Protein AF-A0A8B9V165-F1 (afdb_monomer)

Secondary structure (DSSP, 8-state):
-----PPPPTT--HHHHHHHHHHHHHHHHHHHHHHHHHHHTTSTTTGGG--HHHH--HHHHHHHHHHHH-TTHHHH----HHHHHHHHHHHHHHHH-GGGHHHHHIIIIIHHHHHHHHHHHHHHHHHT--TT-TT-GGG--TT-S-HHHHHHHHHHHHHTS---HHHHHHHHHHHHHHHHHHHHHHHHHHHHHHHHHHTT-S----S-THHHHHHHHHHHHHHHHHHHHHHHHHHHHHTT-THHHHT-HHHHHHHHHTT--TTTTSSSS--

Nearest PDB structures (foldseek):
  1dvg-assembly2_B  TM=9.966E-01  e=3.298E-15  Rattus norvegicus
  1t5p-assembly2_B  TM=9.793E-01  e=2.649E-15  Homo sapiens
  4g7l-assembly1_A  TM=9.933E-01  e=1.818E-14  Rattus norvegicus
  5uc9-assembly2_B  TM=9.940E-01  e=1.818E-14  Homo sapiens
  3wkt-assembly2_D  TM=9.917E-01  e=2.581E-14  Rattus norvegicus

Sequence (271 aa):
KHSGCNNAPSNVPLGTLSILLVTASLYFIYSALEEEIERNKDNPVYAPVYFPAELHRKAALEEDLKYFYGRNWREEIPCPEATQKYVERLHYVGRNHPELLVAHAYTRYLGDLSGGQVLKKIAQKALQLPSTGEGLAFFTFDGVSNATKFKQLYRSRMNALEMDLATKKRVLEEAKKAFLLNIQVFEALQELVSKSQENGHLVQPKADLRARSVNKSYEHGKTFLKAVLHLLASADHELGIAQATEAIPFYADLLTEVGVGSDVYRRDWFP

Solvent-accessible surface area (backbone atoms only — not comparable to full-atom values): 15361 Å² total; per-residue (Å²): 135,88,82,76,87,64,77,78,74,94,82,59,59,60,17,48,45,45,53,52,52,50,50,36,37,46,35,52,40,40,44,32,45,50,53,30,44,66,75,34,45,84,37,76,63,42,31,70,67,66,48,63,83,44,63,67,44,41,70,31,33,53,52,24,40,38,65,74,58,34,94,61,24,86,85,60,56,57,75,54,70,49,39,48,56,43,30,53,48,37,48,49,29,38,73,75,40,45,66,39,39,56,21,48,51,47,62,48,56,55,44,46,61,71,38,19,68,61,52,42,54,49,50,35,63,49,64,69,45,62,93,88,45,68,68,44,38,62,54,55,47,88,59,48,92,47,51,71,62,48,51,51,50,50,52,55,31,55,71,67,45,90,66,57,74,70,53,52,51,52,25,52,55,41,29,52,49,44,52,50,43,52,50,46,30,53,52,53,51,52,49,52,56,51,51,57,48,66,79,64,64,90,67,88,73,78,91,54,80,63,60,60,55,53,53,49,29,34,53,39,24,53,50,46,56,51,50,53,52,52,46,54,53,53,53,33,57,78,65,73,47,60,66,67,66,73,74,39,73,70,55,60,53,54,41,57,76,72,68,58,61,99,72,80,82,81,77,87,89,71,136

pLDDT: mean 74.16, std 23.74, range [24.17, 98.88]

Mean predicted aligned error: 11.06 Å

InterPro domains:
  IPR002051 Haem oxygenase [PR00088] (19-44)
  IPR002051 Haem oxygenase [PR00088] (98-119)
  IPR002051 Haem oxygenase [PR00088] (142-163)
  IPR002051 Haem oxygenase [PR00088] (174-192)
  IPR002051 Haem oxygenase [PTHR10720] (21-217)
  IPR002051 Haem oxygenase [cd19165] (24-189)
  IPR016053 Haem oxygenase-like [PF01126] (22-187)
  IPR016084 Haem oxygenase-like, multi-helical [G3DSA:1.20.910.10] (6-205)
  IPR016084 Haem oxygenase-like, multi-helical [SSF48613] (23-194)
  IPR018207 Haem oxygenase conserved site [PS00593] (101-111)

Radius of gyration: 19.34 Å; Cα contacts (8 Å, |Δi|>4): 255; chains: 1; bounding box: 52×39×56 Å

Organism: NCBI:txid75864

Structure (mmCIF, N/CA/C/O backbone):
data_AF-A0A8B9V165-F1
#
_entry.id   AF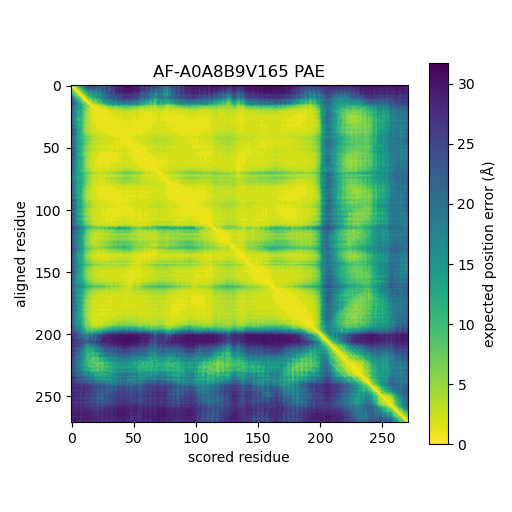-A0A8B9V165-F1
#
loop_
_atom_site.group_PDB
_atom_site.id
_atom_site.type_symbol
_atom_site.label_atom_id
_atom_site.label_alt_id
_atom_site.label_comp_id
_atom_site.label_asym_id
_atom_site.label_entity_id
_atom_site.label_seq_id
_atom_site.pdbx_PDB_ins_code
_atom_site.Cartn_x
_atom_site.Cartn_y
_atom_site.Cartn_z
_atom_site.occupancy
_atom_site.B_iso_or_equiv
_atom_site.auth_seq_id
_atom_site.auth_comp_id
_atom_site.auth_asym_id
_atom_site.auth_atom_id
_atom_site.pdbx_PDB_model_num
ATOM 1 N N . LYS A 1 1 ? -27.704 7.776 -10.408 1.00 30.73 1 LYS A N 1
ATOM 2 C CA . LYS A 1 1 ? -28.234 7.522 -9.046 1.00 30.73 1 LYS A CA 1
ATOM 3 C C . LYS A 1 1 ? -27.071 7.723 -8.087 1.00 30.73 1 LYS A C 1
ATOM 5 O O . LYS A 1 1 ? -26.108 6.986 -8.201 1.00 30.73 1 LYS A O 1
ATOM 10 N N . HIS A 1 2 ? -27.100 8.799 -7.302 1.00 29.56 2 HIS A N 1
ATOM 11 C CA . HIS A 1 2 ? -26.005 9.207 -6.420 1.00 29.56 2 HIS A CA 1
ATOM 12 C C . HIS A 1 2 ? -26.042 8.329 -5.161 1.00 29.56 2 HIS A C 1
ATOM 14 O O . HIS A 1 2 ? -27.001 8.405 -4.398 1.00 29.56 2 HIS A O 1
ATOM 20 N N . SER A 1 3 ? -25.061 7.444 -4.998 1.00 36.75 3 SER A N 1
ATOM 21 C CA . SER A 1 3 ? -24.870 6.632 -3.793 1.00 36.75 3 SER A CA 1
ATOM 22 C C . SER A 1 3 ? -24.297 7.518 -2.689 1.00 36.75 3 SER A C 1
ATOM 24 O O . SER A 1 3 ? -23.213 8.077 -2.846 1.00 36.75 3 SER A O 1
ATOM 26 N N . GLY A 1 4 ? -25.082 7.698 -1.626 1.00 30.92 4 GLY A N 1
ATOM 27 C CA . GLY A 1 4 ? -24.807 8.612 -0.524 1.00 30.92 4 GLY A CA 1
ATOM 28 C C . GLY A 1 4 ? -23.558 8.244 0.271 1.00 30.92 4 GLY A C 1
ATOM 29 O O . GLY A 1 4 ? -23.327 7.082 0.591 1.00 30.92 4 GLY A O 1
ATOM 30 N N . CYS A 1 5 ? -22.776 9.269 0.604 1.00 32.31 5 CYS A N 1
ATOM 31 C CA . CYS A 1 5 ? -21.736 9.197 1.617 1.00 32.31 5 CYS A CA 1
ATOM 32 C C . CYS A 1 5 ? -22.396 8.965 2.981 1.00 32.31 5 CYS A C 1
ATOM 34 O O . CYS A 1 5 ? -23.105 9.841 3.479 1.00 32.31 5 CYS A O 1
ATOM 36 N N . ASN A 1 6 ? -22.169 7.800 3.583 1.00 40.59 6 ASN A N 1
ATOM 37 C CA . ASN A 1 6 ? -22.547 7.563 4.970 1.00 40.59 6 ASN A CA 1
ATOM 38 C C . ASN A 1 6 ? -21.505 8.201 5.899 1.00 40.59 6 ASN A C 1
ATOM 40 O O . ASN A 1 6 ? -20.298 8.049 5.705 1.00 40.59 6 ASN A O 1
ATOM 44 N N . ASN A 1 7 ? -21.987 8.942 6.898 1.00 39.88 7 ASN A N 1
ATOM 45 C CA . ASN A 1 7 ? -21.160 9.461 7.985 1.00 39.88 7 ASN A CA 1
ATOM 46 C C . ASN A 1 7 ? -20.645 8.309 8.860 1.00 39.88 7 ASN A C 1
ATOM 48 O O . ASN A 1 7 ? -21.294 7.270 8.972 1.00 39.88 7 ASN A O 1
ATOM 52 N N . ALA A 1 8 ? -19.490 8.524 9.497 1.00 45.03 8 ALA A N 1
ATOM 53 C CA . ALA A 1 8 ? -18.847 7.563 10.389 1.00 45.03 8 ALA A CA 1
ATOM 54 C C . ALA A 1 8 ? -19.809 6.993 11.463 1.00 45.03 8 ALA A C 1
ATOM 56 O O . ALA A 1 8 ? -20.694 7.714 11.939 1.00 45.03 8 ALA A O 1
ATOM 57 N N . PRO A 1 9 ? -19.632 5.723 11.881 1.00 43.88 9 PRO A N 1
ATOM 58 C CA . PRO A 1 9 ? -20.512 5.064 12.846 1.00 43.88 9 PRO A CA 1
ATOM 59 C C . PRO A 1 9 ? -20.600 5.841 14.168 1.00 43.88 9 PRO A C 1
ATOM 61 O O . PRO A 1 9 ? -19.597 6.154 14.811 1.00 43.88 9 PRO A O 1
ATOM 64 N N . SER A 1 10 ? -21.832 6.135 14.588 1.00 41.53 10 SER A N 1
ATOM 65 C CA . SER A 1 10 ? -22.191 7.172 15.571 1.00 41.53 10 SER A CA 1
ATOM 66 C C . SER A 1 10 ? -21.865 6.855 17.041 1.00 41.53 10 SER A C 1
ATOM 68 O O . SER A 1 10 ? -22.392 7.517 17.927 1.00 41.53 10 SER A O 1
ATOM 70 N N . ASN A 1 11 ? -21.046 5.841 17.339 1.00 44.03 11 ASN A N 1
ATOM 71 C CA . ASN A 1 11 ? -20.787 5.412 18.724 1.00 44.03 11 ASN A CA 1
ATOM 72 C C . ASN A 1 11 ? -19.408 4.764 18.951 1.00 44.03 11 ASN A C 1
ATOM 74 O O . ASN A 1 11 ? -19.199 4.037 19.923 1.00 44.03 11 ASN A O 1
ATOM 78 N N . VAL A 1 12 ? -18.455 5.014 18.055 1.00 54.78 12 VAL A N 1
ATOM 79 C CA . VAL A 1 12 ? -17.110 4.439 18.139 1.00 54.78 12 VAL A CA 1
ATOM 80 C C . VAL A 1 12 ? -16.178 5.387 18.914 1.00 54.78 12 VAL A C 1
ATOM 82 O O . VAL A 1 12 ? -16.125 6.573 18.582 1.00 54.78 12 VAL A O 1
ATOM 85 N N . PRO A 1 13 ? -15.421 4.917 19.932 1.00 58.88 13 PRO A N 1
ATOM 86 C CA . PRO A 1 13 ? -14.411 5.737 20.603 1.00 58.88 13 PRO A CA 1
ATOM 87 C C . PRO A 1 13 ? -13.451 6.373 19.592 1.00 58.88 13 PRO A C 1
ATOM 89 O O . PRO A 1 13 ? -13.047 5.732 18.628 1.00 58.88 13 PRO A O 1
ATOM 92 N N . LEU A 1 14 ? -13.036 7.623 19.794 1.00 55.12 14 LEU A N 1
ATOM 93 C CA . LEU A 1 14 ? -12.284 8.357 18.764 1.00 55.12 14 LEU A CA 1
ATOM 94 C C . LEU A 1 14 ? -10.918 7.768 18.405 1.00 55.12 14 LEU A C 1
ATOM 96 O O . LEU A 1 14 ? -10.504 7.871 17.253 1.00 55.12 14 LEU A O 1
ATOM 100 N N . GLY A 1 15 ? -10.236 7.119 19.354 1.00 57.91 15 GLY A N 1
ATOM 101 C CA . GLY A 1 15 ? -9.024 6.355 19.043 1.00 57.91 15 GLY A CA 1
ATOM 102 C C . GLY A 1 15 ? -9.299 5.155 18.138 1.00 57.91 15 GLY A C 1
ATOM 103 O O . GLY A 1 15 ? -8.465 4.775 17.320 1.00 57.91 15 GLY A O 1
ATOM 104 N N . THR A 1 16 ? -10.501 4.590 18.246 1.00 69.94 16 THR A N 1
ATOM 105 C CA . THR A 1 16 ? -10.995 3.554 17.347 1.00 69.94 16 THR A CA 1
ATOM 106 C C . THR A 1 16 ? -11.361 4.143 15.989 1.00 69.94 16 THR A C 1
ATOM 108 O O . THR A 1 16 ? -10.939 3.598 14.975 1.00 69.94 16 THR A O 1
ATOM 111 N N . LEU A 1 17 ? -12.002 5.315 15.948 1.00 74.81 17 LEU A N 1
ATOM 112 C CA . LEU A 1 17 ? -12.359 5.999 14.702 1.00 74.81 17 LEU A CA 1
ATOM 113 C C . LEU A 1 17 ? -11.147 6.234 13.784 1.00 74.81 17 LEU A C 1
ATOM 115 O O . LEU A 1 17 ? -11.234 5.948 12.594 1.00 74.81 17 LEU A O 1
ATOM 119 N N . SER A 1 18 ? -10.004 6.685 14.314 1.00 76.88 18 SER A N 1
ATOM 120 C CA . SER A 1 18 ? -8.807 6.902 13.486 1.00 76.88 18 SER A CA 1
ATOM 121 C C . SER A 1 18 ? -8.304 5.619 12.822 1.00 76.88 18 SER A C 1
ATOM 123 O O . SER A 1 18 ? -7.959 5.634 11.645 1.00 76.88 18 SER A O 1
ATOM 125 N N . ILE A 1 19 ? -8.286 4.497 13.547 1.00 80.31 19 ILE A N 1
ATOM 126 C CA . ILE A 1 19 ? -7.781 3.228 13.003 1.00 80.31 19 ILE A CA 1
ATOM 127 C C . ILE A 1 19 ? -8.780 2.636 12.005 1.00 80.31 19 ILE A C 1
ATOM 129 O O . ILE A 1 19 ? -8.366 2.126 10.966 1.00 80.31 19 ILE A O 1
ATOM 133 N N . LEU A 1 20 ? -10.083 2.776 12.257 1.00 85.94 20 LEU A N 1
ATOM 134 C CA . LEU A 1 20 ? -11.123 2.364 11.316 1.00 85.94 20 LEU A CA 1
ATOM 135 C C . LEU A 1 20 ? -11.057 3.133 9.996 1.00 85.94 20 LEU A C 1
ATOM 137 O O . LEU A 1 20 ? -11.158 2.526 8.930 1.00 85.94 20 LEU A O 1
ATOM 141 N N . LEU A 1 21 ? -10.868 4.453 10.065 1.00 89.19 21 LEU A N 1
ATOM 142 C CA . LEU A 1 21 ? -10.732 5.302 8.884 1.00 89.19 21 LEU A CA 1
ATOM 143 C C . LEU A 1 21 ? -9.460 4.976 8.097 1.00 89.19 21 LEU A C 1
ATOM 145 O O . LEU A 1 21 ? -9.519 4.842 6.878 1.00 89.19 21 LEU A O 1
ATOM 149 N N . VAL A 1 22 ? -8.328 4.785 8.784 1.00 90.06 22 VAL A N 1
ATOM 150 C CA . VAL A 1 22 ? -7.080 4.359 8.135 1.00 90.06 22 VAL A CA 1
ATOM 151 C C . VAL A 1 22 ? -7.270 3.005 7.457 1.00 90.06 22 VAL A C 1
ATOM 153 O O . VAL A 1 22 ? -6.943 2.872 6.283 1.00 90.06 22 VAL A O 1
ATOM 156 N N . THR A 1 23 ? -7.842 2.019 8.150 1.00 92.19 23 THR A N 1
ATOM 157 C CA . THR A 1 23 ? -8.058 0.670 7.600 1.00 92.19 23 THR A CA 1
ATOM 158 C C . THR A 1 23 ? -8.953 0.713 6.358 1.00 92.19 23 THR A C 1
ATOM 160 O O . THR A 1 23 ? -8.624 0.099 5.344 1.00 92.19 23 THR A O 1
ATOM 163 N N . ALA A 1 24 ? -10.032 1.503 6.390 1.00 94.69 24 ALA A N 1
ATOM 164 C CA . ALA A 1 24 ? -10.901 1.727 5.236 1.00 94.69 24 ALA A CA 1
ATOM 165 C C . ALA A 1 24 ? -10.157 2.381 4.058 1.00 94.69 24 ALA A C 1
ATOM 167 O O . ALA A 1 24 ? -10.213 1.872 2.938 1.00 94.69 24 ALA A O 1
ATOM 168 N N . SER A 1 25 ? -9.406 3.463 4.293 1.00 96.06 25 SER A N 1
ATOM 169 C CA . SER A 1 25 ? -8.626 4.117 3.235 1.00 96.06 25 SER A CA 1
ATOM 170 C C . SER A 1 25 ? -7.577 3.188 2.628 1.00 96.06 25 SER A C 1
ATOM 172 O O . SER A 1 25 ? -7.429 3.137 1.406 1.00 96.06 25 SER A O 1
ATOM 174 N N . LEU A 1 26 ? -6.875 2.414 3.461 1.00 96.50 26 LEU A N 1
ATOM 175 C CA . LEU A 1 26 ? -5.906 1.428 2.994 1.00 96.50 26 LEU A CA 1
ATOM 176 C C . LEU A 1 26 ? -6.583 0.351 2.145 1.00 96.50 26 LEU A C 1
ATOM 178 O O . LEU A 1 26 ? -6.064 0.030 1.082 1.00 96.50 26 LEU A O 1
ATOM 182 N N . TYR A 1 27 ? -7.754 -0.155 2.536 1.00 98.38 27 TYR A N 1
ATOM 183 C CA . TYR A 1 27 ? -8.492 -1.124 1.722 1.00 98.38 27 TYR A CA 1
ATOM 184 C C . TYR A 1 27 ? -8.727 -0.629 0.291 1.00 98.38 27 TYR A C 1
ATOM 186 O O . TYR A 1 27 ? -8.467 -1.375 -0.656 1.00 98.38 27 TYR A O 1
ATOM 194 N N . PHE A 1 28 ? -9.152 0.623 0.110 1.00 98.56 28 PHE A N 1
ATOM 195 C CA . PHE A 1 28 ? -9.340 1.189 -1.227 1.00 98.56 28 PHE A CA 1
ATOM 196 C C . PHE A 1 28 ? -8.015 1.331 -1.990 1.00 98.56 28 PHE A C 1
ATOM 198 O O . PHE A 1 28 ? -7.935 0.928 -3.150 1.00 98.56 28 PHE A O 1
ATOM 205 N N . ILE A 1 29 ? -6.968 1.841 -1.333 1.00 98.62 29 ILE A N 1
ATOM 206 C CA . ILE A 1 29 ? -5.638 2.033 -1.933 1.00 98.62 29 ILE A CA 1
ATOM 207 C C . ILE A 1 29 ? -5.036 0.694 -2.379 1.00 98.62 29 ILE A C 1
ATOM 209 O O . ILE A 1 29 ? -4.634 0.566 -3.533 1.00 98.62 29 ILE A O 1
ATOM 213 N N . TYR A 1 30 ? -5.002 -0.317 -1.506 1.00 98.75 30 TYR A N 1
ATOM 214 C CA . TYR A 1 30 ? -4.460 -1.636 -1.848 1.00 98.75 30 TYR A CA 1
ATOM 215 C C . TYR A 1 30 ? -5.337 -2.375 -2.848 1.00 98.75 30 TYR A C 1
ATOM 217 O O . TYR A 1 30 ? -4.795 -3.041 -3.719 1.00 98.75 30 TYR A O 1
ATOM 225 N N . SER A 1 31 ? -6.664 -2.224 -2.795 1.00 98.75 31 SER A N 1
ATOM 226 C CA . SER A 1 31 ? -7.535 -2.816 -3.816 1.00 98.75 31 SER A CA 1
ATOM 227 C C . SER A 1 31 ? -7.206 -2.291 -5.212 1.00 98.75 31 SER A C 1
ATOM 229 O O . SER A 1 31 ? -7.116 -3.088 -6.141 1.00 98.75 31 SER A O 1
ATOM 231 N N . ALA A 1 32 ? -6.993 -0.979 -5.352 1.00 98.88 32 ALA A N 1
ATOM 232 C CA . ALA A 1 32 ? -6.631 -0.363 -6.625 1.00 98.88 32 ALA A CA 1
ATOM 233 C C . ALA A 1 32 ? -5.199 -0.711 -7.054 1.00 98.88 32 ALA A C 1
ATOM 235 O O . ALA A 1 32 ? -4.973 -1.066 -8.207 1.00 98.88 32 ALA A O 1
ATOM 236 N N . LEU A 1 33 ? -4.237 -0.650 -6.127 1.00 98.88 33 LEU A N 1
ATOM 237 C CA . LEU A 1 33 ? -2.849 -1.030 -6.390 1.00 98.88 33 LE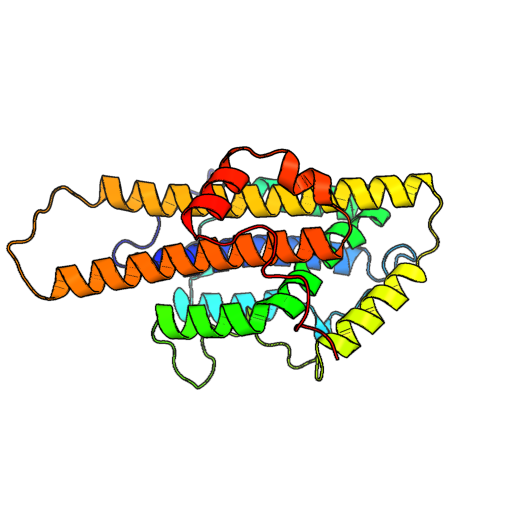U A CA 1
ATOM 238 C C . LEU A 1 33 ? -2.770 -2.483 -6.871 1.00 98.88 33 LEU A C 1
ATOM 240 O O . LEU A 1 33 ? -2.169 -2.748 -7.903 1.00 98.88 33 LEU A O 1
ATOM 244 N N . GLU A 1 34 ? -3.409 -3.410 -6.160 1.00 98.88 34 GLU A N 1
ATOM 245 C CA . GLU A 1 34 ? -3.342 -4.844 -6.455 1.00 98.88 34 GLU A CA 1
ATOM 246 C C . GLU A 1 34 ? -4.136 -5.224 -7.707 1.00 98.88 34 GLU A C 1
ATOM 248 O O . GLU A 1 34 ? -3.716 -6.117 -8.436 1.00 98.88 34 GLU A O 1
ATOM 253 N N . GLU A 1 35 ? -5.224 -4.514 -8.028 1.00 98.88 35 GLU A N 1
ATOM 254 C CA . GLU A 1 35 ? -5.887 -4.652 -9.331 1.00 98.88 35 GLU A CA 1
ATOM 255 C C . GLU A 1 35 ? -4.933 -4.292 -10.480 1.00 98.88 35 GLU A C 1
ATOM 257 O O . GLU A 1 35 ? -4.838 -5.016 -11.473 1.00 98.88 35 GLU A O 1
ATOM 262 N N . GLU A 1 36 ? -4.211 -3.180 -10.355 1.00 98.88 36 GLU A N 1
ATOM 263 C CA . GLU A 1 36 ? -3.282 -2.726 -11.389 1.00 98.88 36 GLU A CA 1
ATOM 264 C C . GLU A 1 36 ? -1.988 -3.554 -11.433 1.00 98.88 36 GLU A C 1
ATOM 266 O O . GLU A 1 36 ? -1.406 -3.714 -12.508 1.00 98.88 36 GLU A O 1
ATOM 271 N N . ILE A 1 37 ? -1.573 -4.144 -10.310 1.00 98.75 37 ILE A N 1
ATOM 272 C CA . ILE A 1 37 ? -0.516 -5.162 -10.263 1.00 98.75 37 ILE A CA 1
ATOM 273 C C . ILE A 1 37 ? -0.951 -6.407 -11.035 1.00 98.75 37 ILE A C 1
ATOM 275 O O . ILE A 1 37 ? -0.220 -6.852 -11.914 1.00 98.75 37 ILE A O 1
ATOM 279 N N . GLU A 1 38 ? -2.147 -6.940 -10.771 1.00 98.75 38 GLU A N 1
ATOM 280 C CA . GLU A 1 38 ? -2.661 -8.110 -11.493 1.00 98.75 38 GLU A CA 1
ATOM 281 C C . GLU A 1 38 ? -2.804 -7.845 -12.994 1.00 98.75 38 GLU A C 1
ATOM 283 O O . GLU A 1 38 ? -2.503 -8.722 -13.805 1.00 98.75 38 GLU A O 1
ATOM 288 N N . ARG A 1 39 ? -3.193 -6.623 -13.385 1.00 98.69 39 ARG A N 1
ATOM 289 C CA . ARG A 1 39 ? -3.234 -6.204 -14.796 1.00 98.69 39 ARG A CA 1
ATOM 290 C C . ARG A 1 39 ? -1.856 -6.262 -15.464 1.00 98.69 39 ARG A C 1
ATOM 292 O O . ARG A 1 39 ? -1.775 -6.564 -16.651 1.00 98.69 39 ARG A O 1
ATOM 299 N N . ASN A 1 40 ? -0.792 -5.958 -14.721 1.00 98.56 40 ASN A N 1
ATOM 300 C CA . ASN A 1 40 ? 0.572 -5.809 -15.234 1.00 98.56 40 ASN A CA 1
ATOM 301 C C . ASN A 1 40 ? 1.526 -6.934 -14.803 1.00 98.56 40 ASN A C 1
ATOM 303 O O . ASN A 1 40 ? 2.734 -6.810 -15.001 1.00 98.56 40 ASN A O 1
ATOM 307 N N . LYS A 1 41 ? 1.020 -8.035 -14.239 1.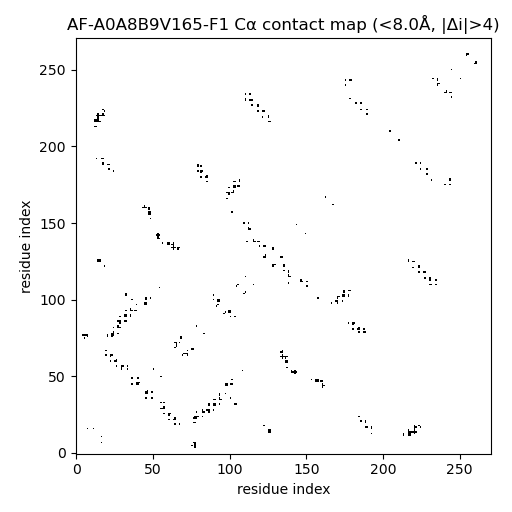00 98.31 41 LYS A N 1
ATOM 308 C CA . LYS A 1 41 ? 1.853 -9.099 -13.654 1.00 98.31 41 LYS A CA 1
ATOM 309 C C . LYS A 1 41 ? 2.808 -9.768 -14.642 1.00 98.31 41 LYS A C 1
ATOM 311 O O . LYS A 1 41 ? 3.896 -10.163 -14.246 1.00 98.31 41 LYS A O 1
ATOM 316 N N . ASP A 1 42 ? 2.417 -9.841 -15.913 1.00 98.06 42 ASP A N 1
ATOM 317 C CA . ASP A 1 42 ? 3.218 -10.425 -16.995 1.00 98.06 42 ASP A CA 1
ATOM 318 C C . ASP A 1 42 ? 3.991 -9.354 -17.792 1.00 98.06 42 ASP A C 1
ATOM 320 O O . ASP A 1 42 ? 4.757 -9.676 -18.701 1.00 98.06 42 ASP A O 1
ATOM 324 N N . ASN A 1 43 ? 3.804 -8.066 -17.475 1.00 97.56 43 ASN A N 1
ATOM 325 C CA . ASN A 1 43 ? 4.485 -6.969 -18.155 1.00 97.56 43 ASN A CA 1
ATOM 326 C C . ASN A 1 43 ? 5.950 -6.896 -17.677 1.00 97.56 43 ASN A C 1
ATOM 328 O O . ASN A 1 43 ? 6.167 -6.721 -16.474 1.00 97.56 43 ASN A O 1
ATOM 332 N N . PRO A 1 44 ? 6.964 -6.965 -18.564 1.00 96.81 44 PRO A N 1
ATOM 333 C CA . PRO A 1 44 ? 8.379 -6.964 -18.172 1.00 96.81 44 PRO A CA 1
ATOM 334 C C . PRO A 1 44 ? 8.803 -5.793 -17.277 1.00 96.81 44 PRO A C 1
ATOM 336 O O . PRO A 1 44 ? 9.722 -5.938 -16.474 1.00 96.81 44 PRO A O 1
ATOM 339 N N . VAL A 1 45 ? 8.111 -4.651 -17.369 1.00 95.06 45 VAL A N 1
ATOM 340 C CA . VAL A 1 45 ? 8.394 -3.460 -16.547 1.00 95.06 45 VAL A CA 1
ATOM 341 C C . VAL A 1 45 ? 7.967 -3.605 -15.078 1.00 95.06 45 VAL A C 1
ATOM 343 O O . VAL A 1 45 ? 8.295 -2.740 -14.268 1.00 95.06 45 VAL A O 1
ATOM 346 N N . TYR A 1 46 ? 7.245 -4.675 -14.722 1.00 96.81 46 TYR A N 1
ATOM 347 C CA . TYR A 1 46 ? 6.776 -4.946 -13.358 1.00 96.81 46 TYR A CA 1
ATOM 348 C C . TYR A 1 46 ? 6.965 -6.407 -12.913 1.00 96.81 46 TYR A C 1
ATOM 350 O O . TYR A 1 46 ? 7.274 -6.645 -11.748 1.00 96.81 46 TYR A O 1
ATOM 358 N N . ALA A 1 47 ? 6.841 -7.385 -13.815 1.00 97.62 47 ALA A N 1
ATOM 359 C CA . ALA A 1 47 ? 6.930 -8.827 -13.539 1.00 97.62 47 ALA A CA 1
ATOM 360 C C . ALA A 1 47 ? 8.013 -9.238 -12.512 1.00 97.62 47 ALA A C 1
ATOM 362 O O . ALA A 1 47 ? 7.705 -10.005 -11.598 1.00 97.62 47 ALA A O 1
ATOM 363 N N . PRO A 1 48 ? 9.261 -8.724 -12.577 1.00 96.38 48 PRO A N 1
ATOM 364 C CA . PRO A 1 48 ? 10.308 -9.084 -11.615 1.00 96.38 48 PRO A CA 1
ATOM 365 C C . PRO A 1 48 ? 9.992 -8.792 -10.140 1.00 96.38 48 PRO A C 1
ATOM 367 O O . PRO A 1 48 ? 10.609 -9.410 -9.270 1.00 96.38 48 PRO A O 1
ATOM 370 N N . VAL A 1 49 ? 9.066 -7.871 -9.854 1.00 95.06 49 VAL A N 1
ATOM 371 C CA . VAL A 1 49 ? 8.640 -7.481 -8.498 1.00 95.06 49 VAL A CA 1
ATOM 372 C C . VAL A 1 49 ? 7.237 -7.987 -8.127 1.00 95.06 49 VAL A C 1
ATOM 374 O O . VAL A 1 49 ? 6.655 -7.534 -7.141 1.00 95.06 49 VAL A O 1
ATOM 377 N N . TYR A 1 50 ? 6.683 -8.933 -8.887 1.00 98.25 50 TYR A N 1
ATOM 378 C CA . TYR A 1 50 ? 5.379 -9.533 -8.607 1.00 98.25 50 TYR A CA 1
ATOM 379 C C . TYR A 1 50 ? 5.471 -10.604 -7.501 1.00 98.25 50 TYR A C 1
ATOM 381 O O . TYR A 1 50 ? 5.914 -11.725 -7.740 1.00 98.25 50 TYR A O 1
ATOM 389 N N . PHE A 1 51 ? 5.038 -10.247 -6.285 1.00 98.31 51 PHE A N 1
ATOM 390 C CA . PHE A 1 51 ? 5.067 -11.099 -5.081 1.00 98.31 51 PHE A CA 1
ATOM 391 C C . PHE A 1 51 ? 3.699 -11.140 -4.371 1.00 98.31 51 PHE A C 1
ATOM 393 O O . PHE A 1 51 ? 3.553 -10.604 -3.267 1.00 98.31 51 PHE A O 1
ATOM 400 N N . PRO A 1 52 ? 2.653 -11.710 -4.997 1.00 97.94 52 PRO A N 1
ATOM 401 C CA . PRO A 1 52 ? 1.295 -11.637 -4.464 1.00 97.94 52 PRO A CA 1
ATOM 402 C C . PRO A 1 52 ? 1.125 -12.401 -3.146 1.00 97.94 52 PRO A C 1
ATOM 404 O O . PRO A 1 52 ? 0.466 -11.904 -2.235 1.00 97.94 52 PRO A O 1
ATOM 407 N N . ALA A 1 53 ? 1.739 -13.581 -3.016 1.00 97.19 53 ALA A N 1
ATOM 408 C CA . ALA A 1 53 ? 1.609 -14.425 -1.828 1.00 97.19 53 ALA A CA 1
ATOM 409 C C . ALA A 1 53 ? 2.257 -13.785 -0.591 1.00 97.19 53 ALA A C 1
ATOM 411 O O . ALA A 1 53 ? 1.794 -13.964 0.534 1.00 97.19 53 ALA A O 1
ATOM 412 N N . GLU A 1 54 ? 3.327 -13.026 -0.803 1.00 97.88 54 GLU A N 1
ATOM 413 C CA . GLU A 1 54 ? 4.092 -12.390 0.256 1.00 97.88 54 GLU A CA 1
ATOM 414 C C . GLU A 1 54 ? 3.567 -10.998 0.599 1.00 97.88 54 GLU A C 1
ATOM 416 O O . GLU A 1 54 ? 3.552 -10.637 1.776 1.00 97.88 54 GLU A O 1
ATOM 421 N N . LEU A 1 55 ? 3.138 -10.215 -0.400 1.00 97.56 55 LEU A N 1
ATOM 422 C CA . LEU A 1 55 ? 2.893 -8.781 -0.230 1.00 97.56 55 LEU A CA 1
ATOM 423 C C . LEU A 1 55 ? 1.436 -8.343 -0.339 1.00 97.56 55 LEU A C 1
ATOM 425 O O . LEU A 1 55 ? 1.105 -7.335 0.281 1.00 97.56 55 LEU A O 1
ATOM 429 N N . HIS A 1 56 ? 0.549 -9.039 -1.058 1.00 98.44 56 HIS A N 1
ATOM 430 C CA . HIS A 1 56 ? -0.822 -8.535 -1.223 1.00 98.44 56 HIS A CA 1
ATOM 431 C C . HIS A 1 56 ? -1.534 -8.416 0.129 1.00 98.44 56 HIS A C 1
ATOM 433 O O . HIS A 1 56 ? -1.440 -9.299 0.984 1.00 98.44 56 HIS A O 1
ATOM 439 N N . ARG A 1 57 ? -2.192 -7.279 0.348 1.00 98.25 57 ARG A N 1
ATOM 440 C CA . ARG A 1 57 ? -2.820 -6.852 1.600 1.00 98.25 57 ARG A CA 1
ATOM 441 C C . ARG A 1 57 ? -4.335 -6.791 1.502 1.00 98.25 57 ARG A C 1
ATOM 443 O O . ARG A 1 57 ? -4.974 -6.769 2.550 1.00 98.25 57 ARG A O 1
ATOM 450 N N . LYS A 1 58 ? -4.933 -6.779 0.301 1.00 98.31 58 LYS A N 1
ATOM 451 C CA . LYS A 1 58 ? -6.391 -6.652 0.151 1.00 98.31 58 LYS A CA 1
ATOM 452 C C . LYS A 1 58 ? -7.150 -7.681 0.984 1.00 98.31 58 LYS A C 1
ATOM 454 O O . LYS A 1 58 ? -8.032 -7.291 1.735 1.00 98.31 58 LYS A O 1
ATOM 459 N N . ALA A 1 59 ? -6.792 -8.964 0.898 1.00 97.94 59 ALA A N 1
ATOM 460 C CA . ALA A 1 59 ? -7.475 -10.022 1.649 1.00 97.94 59 ALA A CA 1
ATOM 461 C C . ALA A 1 59 ? -7.403 -9.797 3.171 1.00 97.94 59 ALA A C 1
ATOM 463 O O . ALA A 1 59 ? -8.425 -9.850 3.849 1.00 97.94 59 ALA A O 1
ATOM 464 N N . ALA A 1 60 ? -6.222 -9.444 3.683 1.00 97.38 60 ALA A N 1
ATOM 465 C CA . ALA A 1 60 ? -6.024 -9.121 5.093 1.00 97.38 60 ALA A CA 1
ATOM 466 C C . ALA A 1 60 ? -6.845 -7.890 5.530 1.00 97.38 60 ALA A C 1
ATOM 468 O O . ALA A 1 60 ? -7.462 -7.888 6.590 1.00 97.38 60 ALA A O 1
ATOM 469 N N . LEU A 1 61 ? -6.927 -6.859 4.684 1.00 97.44 61 LEU A N 1
ATOM 470 C 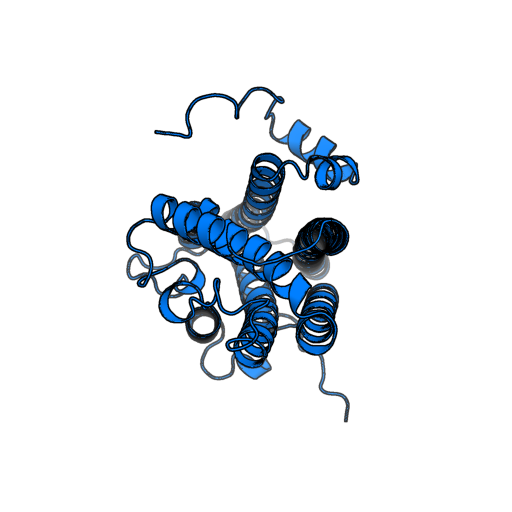CA . LEU A 1 61 ? -7.761 -5.680 4.939 1.00 97.44 61 LEU A CA 1
ATOM 471 C C . LEU A 1 61 ? -9.258 -6.016 4.926 1.00 97.44 61 LEU A C 1
ATOM 473 O O . LEU A 1 61 ? -10.010 -5.452 5.714 1.00 97.44 61 LEU A O 1
ATOM 477 N N . GLU A 1 62 ? -9.710 -6.942 4.077 1.00 97.44 62 GLU A N 1
ATOM 478 C CA . GLU A 1 62 ? -11.096 -7.423 4.113 1.00 97.44 62 GLU A CA 1
ATOM 479 C C . GLU A 1 62 ? -11.417 -8.169 5.416 1.00 97.44 62 GLU A C 1
ATOM 481 O O . GLU A 1 62 ? -12.539 -8.068 5.910 1.00 97.44 62 GLU A O 1
ATOM 486 N N . GLU A 1 63 ? -10.467 -8.919 5.977 1.00 96.25 63 GLU A N 1
ATOM 487 C CA . GLU A 1 63 ? -10.618 -9.567 7.287 1.00 96.25 63 GLU A CA 1
ATOM 488 C C . GLU A 1 63 ? -10.699 -8.541 8.419 1.00 96.25 63 GLU A C 1
ATOM 490 O O . GLU A 1 63 ? -11.634 -8.591 9.221 1.00 96.25 63 GLU A O 1
ATOM 495 N N . ASP A 1 64 ? -9.789 -7.565 8.432 1.00 94.38 64 ASP A N 1
ATOM 496 C CA . ASP A 1 64 ? -9.793 -6.487 9.422 1.00 94.38 64 ASP A CA 1
ATOM 497 C C . ASP A 1 64 ? -11.101 -5.681 9.355 1.00 94.38 64 ASP A C 1
ATOM 499 O O . ASP A 1 64 ? -11.736 -5.417 10.376 1.00 94.38 64 ASP A O 1
ATOM 503 N N . LEU A 1 65 ? -11.581 -5.348 8.153 1.00 93.06 65 LEU A N 1
ATOM 504 C CA . LEU A 1 65 ? -12.841 -4.622 7.983 1.00 93.06 65 LEU A CA 1
ATOM 505 C C . LEU A 1 65 ? -14.065 -5.442 8.398 1.00 93.06 65 LEU A C 1
ATOM 507 O O . LEU A 1 65 ? -14.965 -4.886 9.028 1.00 93.06 65 LEU A O 1
ATOM 511 N N . LYS A 1 66 ? -14.096 -6.755 8.130 1.00 93.50 66 LYS A N 1
ATOM 512 C CA . LYS A 1 66 ? -15.150 -7.645 8.653 1.00 93.50 66 LYS A CA 1
ATOM 513 C C . LYS A 1 66 ? -15.139 -7.697 10.176 1.00 93.50 66 LYS A C 1
ATOM 515 O O . LYS A 1 66 ? -16.209 -7.732 10.780 1.00 93.50 66 LYS A O 1
ATOM 520 N N . TYR A 1 67 ? -13.958 -7.712 10.791 1.00 90.94 67 TYR A N 1
ATOM 521 C CA . TYR A 1 67 ? -13.824 -7.694 12.245 1.00 90.94 67 TYR A CA 1
ATOM 522 C C . TYR A 1 67 ? -14.377 -6.391 12.838 1.00 90.94 67 TYR A C 1
ATOM 524 O O . TYR A 1 67 ? -15.113 -6.417 13.822 1.00 90.94 67 TYR A O 1
ATOM 532 N N . PHE A 1 68 ? -14.074 -5.252 12.214 1.00 86.94 68 PHE A N 1
ATOM 533 C CA . PHE A 1 68 ? -14.437 -3.943 12.749 1.00 86.94 68 PHE A CA 1
ATOM 534 C C . PHE A 1 68 ? -15.863 -3.469 12.436 1.00 86.94 68 PHE A C 1
ATOM 536 O O . PHE A 1 68 ? -16.506 -2.878 13.301 1.00 86.94 68 PHE A O 1
ATOM 543 N N . TYR A 1 69 ? -16.348 -3.694 11.215 1.00 85.44 69 TYR A N 1
ATOM 544 C CA . TYR A 1 69 ? -17.648 -3.205 10.728 1.00 85.44 69 T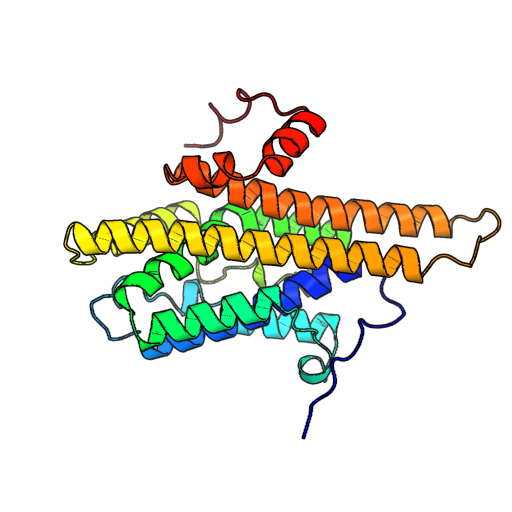YR A CA 1
ATOM 545 C C . TYR A 1 69 ? -18.681 -4.336 10.571 1.00 85.44 69 TYR A C 1
ATOM 547 O O . TYR A 1 69 ? -19.838 -4.103 10.231 1.00 85.44 69 TYR A O 1
ATOM 555 N N . GLY A 1 70 ? -18.297 -5.591 10.814 1.00 88.75 70 GLY A N 1
ATOM 556 C CA . GLY A 1 70 ? -19.189 -6.734 10.656 1.00 88.75 70 GLY A CA 1
ATOM 557 C C . GLY A 1 70 ? -19.435 -7.108 9.191 1.00 88.75 70 GLY A C 1
ATOM 558 O O . GLY A 1 70 ? -18.631 -6.849 8.299 1.00 88.75 70 GLY A O 1
ATOM 559 N N . ARG A 1 71 ? -20.554 -7.793 8.922 1.00 88.38 71 ARG A N 1
ATOM 560 C CA . ARG A 1 71 ? -20.814 -8.417 7.608 1.00 88.38 71 ARG A CA 1
ATOM 561 C C . ARG A 1 71 ? -21.064 -7.412 6.477 1.00 88.38 71 ARG A C 1
ATOM 563 O O . ARG A 1 71 ? -20.710 -7.722 5.344 1.00 88.38 71 ARG A O 1
ATOM 570 N N . ASN A 1 72 ? -21.611 -6.239 6.793 1.00 90.44 72 ASN A N 1
ATOM 571 C CA . ASN A 1 72 ? -21.988 -5.195 5.827 1.00 90.44 72 ASN A CA 1
ATOM 572 C C . ASN A 1 72 ? -20.913 -4.102 5.705 1.00 90.44 72 ASN A C 1
ATOM 574 O O . ASN A 1 72 ? -21.190 -2.950 5.381 1.00 90.44 72 ASN A O 1
ATOM 578 N N . TRP A 1 73 ? -19.660 -4.446 6.009 1.00 92.88 73 TRP A N 1
ATOM 579 C CA . TRP A 1 73 ? -18.565 -3.482 6.029 1.00 92.88 73 TRP A CA 1
ATOM 580 C C . TRP A 1 73 ? -18.384 -2.752 4.692 1.00 92.88 73 TRP A C 1
ATOM 582 O O . TRP A 1 73 ? -17.998 -1.588 4.685 1.00 92.88 73 TRP A O 1
ATOM 592 N N . ARG A 1 74 ? -18.680 -3.401 3.556 1.00 92.31 74 ARG A N 1
ATOM 593 C CA . ARG A 1 74 ? -18.492 -2.819 2.215 1.00 92.31 74 ARG A CA 1
ATOM 594 C C . ARG A 1 74 ? -19.380 -1.596 1.989 1.00 92.31 74 ARG A C 1
ATOM 596 O O . ARG A 1 74 ? -18.967 -0.678 1.288 1.00 92.31 74 ARG A O 1
ATOM 603 N N . GLU A 1 75 ? -20.575 -1.591 2.569 1.00 90.19 75 GLU A N 1
ATOM 604 C CA . GLU A 1 75 ? -21.556 -0.511 2.461 1.00 90.19 75 GLU A CA 1
ATOM 605 C C . GLU A 1 75 ? -21.333 0.608 3.496 1.00 90.19 75 GLU A C 1
ATOM 607 O O . GLU A 1 75 ? -21.882 1.704 3.358 1.00 90.19 75 GLU A O 1
ATOM 612 N N . GLU A 1 76 ? -20.540 0.336 4.534 1.00 88.50 76 GLU A N 1
ATOM 613 C CA . GLU A 1 76 ? -20.354 1.223 5.687 1.00 88.50 76 GLU A CA 1
ATOM 614 C C . GLU A 1 76 ? -19.015 1.970 5.686 1.00 88.50 76 GLU A C 1
ATOM 616 O O . GLU A 1 76 ? -18.912 3.041 6.289 1.00 88.50 76 GLU A O 1
ATOM 621 N N . ILE A 1 77 ? -17.986 1.440 5.016 1.00 91.50 77 ILE A N 1
ATOM 622 C CA . ILE A 1 77 ? -16.667 2.078 5.017 1.00 91.50 77 ILE A CA 1
ATOM 623 C C . ILE A 1 77 ? -16.667 3.408 4.243 1.00 91.50 77 ILE A C 1
ATOM 625 O O . ILE A 1 77 ? -17.096 3.466 3.087 1.00 91.50 77 ILE A O 1
ATOM 629 N N . PRO A 1 78 ? -16.133 4.494 4.828 1.00 89.75 78 PRO A N 1
ATOM 630 C CA . PRO A 1 78 ? -16.011 5.761 4.126 1.00 89.75 78 PRO A CA 1
ATOM 631 C C . PRO A 1 78 ? -14.816 5.742 3.169 1.00 89.75 78 PRO A C 1
ATOM 633 O O . PRO A 1 78 ? -13.777 5.148 3.453 1.00 89.75 78 PRO A O 1
ATOM 636 N N . CYS A 1 79 ? -14.938 6.468 2.058 1.00 92.69 79 CYS A N 1
ATOM 637 C CA . CYS A 1 79 ? -13.843 6.715 1.123 1.00 92.69 79 CYS A CA 1
ATOM 638 C C . CYS A 1 79 ? -13.608 8.229 1.004 1.00 92.69 79 CYS A C 1
ATOM 640 O O . CYS A 1 79 ? -14.281 8.889 0.209 1.00 92.69 79 CYS A O 1
ATOM 642 N N . PRO A 1 80 ? -12.711 8.806 1.825 1.00 92.25 80 PRO A N 1
ATOM 643 C CA . PRO A 1 80 ? -12.397 10.232 1.779 1.00 92.25 80 PRO A CA 1
ATOM 644 C C . PRO A 1 80 ? -11.861 10.664 0.410 1.00 92.25 80 PRO A C 1
ATOM 646 O O . PRO A 1 80 ? -11.179 9.894 -0.266 1.00 92.25 80 PRO A O 1
ATOM 649 N N . GLU A 1 81 ? -12.073 11.927 0.037 1.00 95.38 81 GLU A N 1
ATOM 650 C CA . GLU A 1 81 ? -11.645 12.477 -1.261 1.00 95.38 81 GLU A CA 1
ATOM 651 C C . GLU A 1 81 ? -10.140 12.272 -1.527 1.00 95.38 81 GLU A C 1
ATOM 653 O O . GLU A 1 81 ? -9.743 11.876 -2.620 1.00 95.38 81 GLU A O 1
ATOM 658 N N . ALA A 1 82 ? -9.287 12.461 -0.514 1.00 94.69 82 ALA A N 1
ATOM 659 C CA . ALA A 1 82 ? -7.848 12.207 -0.638 1.00 94.69 82 ALA A CA 1
ATOM 660 C C . ALA A 1 82 ? -7.532 10.734 -0.969 1.00 94.69 82 ALA A C 1
ATOM 662 O O . ALA A 1 82 ? -6.609 10.447 -1.728 1.00 94.69 82 ALA A O 1
ATOM 663 N N . THR A 1 83 ? -8.327 9.792 -0.445 1.00 97.50 83 THR A N 1
ATOM 664 C CA . THR A 1 83 ? -8.195 8.360 -0.762 1.00 97.50 83 THR A CA 1
ATOM 665 C C . THR A 1 83 ? -8.621 8.088 -2.204 1.00 97.50 83 THR A C 1
ATOM 667 O O . THR A 1 83 ? -7.916 7.378 -2.918 1.00 97.50 83 THR A O 1
ATOM 670 N N . GLN A 1 84 ? -9.719 8.700 -2.663 1.00 97.94 84 GLN A N 1
ATOM 671 C CA . GLN A 1 84 ? -10.176 8.592 -4.055 1.00 97.94 84 GLN A CA 1
ATOM 672 C C . GLN A 1 84 ? -9.123 9.114 -5.037 1.00 97.94 84 GLN A C 1
ATOM 674 O O . GLN A 1 84 ? -8.785 8.410 -5.983 1.00 97.94 84 GLN A O 1
ATOM 679 N N . LYS A 1 85 ? -8.515 10.277 -4.767 1.00 98.25 85 LYS A N 1
ATOM 680 C CA . LYS A 1 85 ? -7.423 10.829 -5.592 1.00 98.25 85 LYS A CA 1
ATOM 681 C C . LYS A 1 85 ? -6.234 9.875 -5.709 1.00 98.25 85 LYS A C 1
ATOM 683 O O . LYS A 1 85 ? -5.633 9.758 -6.778 1.00 98.25 85 LYS A O 1
ATOM 688 N N . TYR A 1 86 ? -5.889 9.175 -4.628 1.00 98.56 86 TYR A N 1
ATOM 689 C CA . TYR A 1 86 ? -4.838 8.161 -4.674 1.00 98.56 86 TYR A CA 1
ATOM 690 C C . TYR A 1 86 ? -5.272 6.969 -5.547 1.00 98.56 86 TYR A C 1
ATOM 692 O O . TYR A 1 86 ? -4.565 6.595 -6.482 1.00 98.56 86 TYR A O 1
ATOM 700 N N . VAL A 1 87 ? -6.464 6.419 -5.317 1.00 98.81 87 VAL A N 1
ATOM 701 C CA . VAL A 1 87 ? -7.027 5.326 -6.130 1.00 98.81 87 VAL A CA 1
ATOM 702 C C . VAL A 1 87 ? -7.045 5.674 -7.624 1.00 98.81 87 VAL A C 1
ATOM 704 O O . VAL A 1 87 ? -6.590 4.886 -8.453 1.00 98.81 87 VAL A O 1
ATOM 707 N N . GLU A 1 88 ? -7.487 6.879 -7.978 1.00 98.69 88 GLU A N 1
ATOM 708 C CA . GLU A 1 88 ? -7.477 7.381 -9.354 1.00 98.69 88 GLU A CA 1
ATOM 709 C C . GLU A 1 88 ? -6.064 7.422 -9.941 1.00 98.69 88 GLU A C 1
ATOM 711 O O . GLU A 1 88 ? -5.857 7.011 -11.087 1.00 98.69 88 GLU A O 1
ATOM 716 N N . ARG A 1 89 ? -5.071 7.868 -9.159 1.00 98.75 89 ARG A N 1
ATOM 717 C CA . ARG A 1 89 ? -3.677 7.878 -9.608 1.00 98.75 89 ARG A CA 1
ATOM 718 C C . ARG A 1 89 ? -3.151 6.468 -9.861 1.00 98.75 89 ARG A C 1
ATOM 720 O O . ARG A 1 89 ? -2.496 6.269 -10.883 1.00 98.75 89 ARG A O 1
ATOM 727 N N . LEU A 1 90 ? -3.459 5.513 -8.985 1.00 98.88 90 LEU A N 1
ATOM 728 C CA . LEU A 1 90 ? -3.052 4.114 -9.141 1.00 98.88 90 LEU A CA 1
ATOM 729 C C . LEU A 1 90 ? -3.611 3.521 -10.435 1.00 98.88 90 LEU A C 1
ATOM 731 O O . LEU A 1 90 ? -2.841 3.013 -11.247 1.00 98.88 90 LEU A O 1
ATOM 735 N N . HIS A 1 91 ? -4.913 3.684 -10.687 1.00 98.88 91 HIS A N 1
ATOM 736 C CA . HIS A 1 91 ? -5.530 3.247 -11.941 1.00 98.88 91 HIS A CA 1
ATOM 737 C C . HIS A 1 91 ? -4.942 3.950 -13.167 1.00 98.88 91 HIS A C 1
ATOM 739 O O . HIS A 1 91 ? -4.718 3.316 -14.198 1.00 98.88 91 HIS A O 1
ATOM 745 N N . TYR A 1 92 ? -4.671 5.255 -13.080 1.00 98.81 92 TYR A N 1
ATOM 746 C CA . TYR A 1 92 ? -4.035 5.983 -14.174 1.00 98.81 92 TYR A CA 1
ATOM 747 C C . TYR A 1 92 ? -2.640 5.427 -14.486 1.00 98.81 92 TYR A C 1
ATOM 749 O O . TYR A 1 92 ? -2.333 5.190 -15.654 1.00 98.81 92 TYR A O 1
ATOM 757 N N . VAL A 1 93 ? -1.809 5.208 -13.463 1.00 98.81 93 VAL A N 1
ATOM 758 C CA . VAL A 1 93 ? -0.452 4.665 -13.611 1.00 98.81 93 VAL A 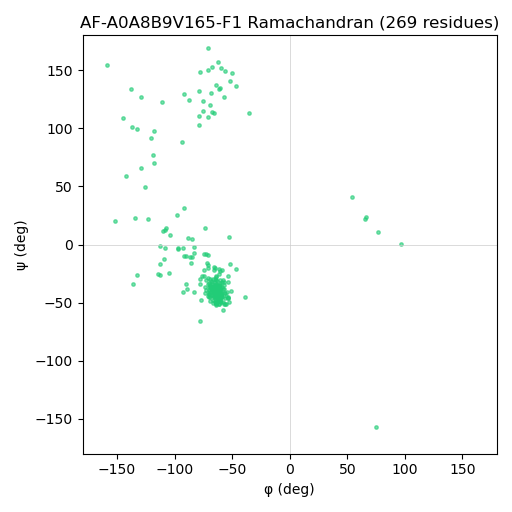CA 1
ATOM 759 C C . VAL A 1 93 ? -0.502 3.244 -14.161 1.00 98.81 93 VAL A C 1
ATOM 761 O O . VAL A 1 93 ? 0.101 2.985 -15.196 1.00 98.81 93 VAL A O 1
ATOM 764 N N . GLY A 1 94 ? -1.284 2.355 -13.551 1.00 98.56 94 GLY A N 1
ATOM 765 C CA . GLY A 1 94 ? -1.386 0.959 -13.974 1.00 98.56 94 GLY A CA 1
ATOM 766 C C . GLY A 1 94 ? -1.850 0.767 -15.418 1.00 98.56 94 GLY A C 1
ATOM 767 O O . GLY A 1 94 ? -1.401 -0.159 -16.090 1.00 98.56 94 GLY A O 1
ATOM 768 N N . ARG A 1 95 ? -2.705 1.662 -15.926 1.00 98.56 95 ARG A N 1
ATOM 769 C CA . ARG A 1 95 ? -3.251 1.569 -17.291 1.00 98.56 95 ARG A CA 1
ATOM 770 C C . ARG A 1 95 ? -2.408 2.278 -18.345 1.00 98.56 95 ARG A C 1
ATOM 772 O O . ARG A 1 95 ? -2.393 1.832 -19.485 1.00 98.56 95 ARG A O 1
ATOM 779 N N . ASN A 1 96 ? -1.769 3.396 -17.995 1.00 98.50 96 ASN A N 1
ATOM 780 C CA . ASN A 1 96 ? -1.145 4.285 -18.983 1.00 98.50 96 ASN A CA 1
ATOM 781 C C . ASN A 1 96 ? 0.381 4.362 -18.866 1.00 98.50 96 ASN A C 1
ATOM 783 O O . ASN A 1 96 ? 1.034 4.688 -19.850 1.00 98.50 96 ASN A O 1
ATOM 787 N N . HIS A 1 97 ? 0.938 4.103 -17.680 1.00 98.19 97 HIS A N 1
ATOM 788 C CA . HIS A 1 97 ? 2.373 4.222 -17.386 1.00 98.19 97 HIS A CA 1
ATOM 789 C C . HIS A 1 97 ? 2.826 3.096 -16.439 1.00 98.19 97 HIS A C 1
ATOM 791 O O . HIS A 1 97 ? 3.271 3.379 -15.320 1.00 98.19 97 HIS A O 1
ATOM 797 N N . PRO A 1 98 ? 2.663 1.816 -16.823 1.00 97.94 98 PRO A N 1
ATOM 798 C CA . PRO A 1 98 ? 2.910 0.676 -15.938 1.00 97.94 98 PRO A CA 1
ATOM 799 C C . PRO A 1 98 ? 4.355 0.593 -15.428 1.00 97.94 98 PRO A C 1
ATOM 801 O O . PRO A 1 98 ? 4.593 0.058 -14.348 1.00 97.94 98 PRO A O 1
ATOM 804 N N . GLU A 1 99 ? 5.318 1.189 -16.133 1.00 95.44 99 GLU A N 1
ATOM 805 C CA . GLU A 1 99 ? 6.708 1.325 -15.689 1.00 95.44 99 GLU A CA 1
ATOM 806 C C . GLU A 1 99 ? 6.857 2.141 -14.394 1.00 95.44 99 GLU A C 1
ATOM 808 O O . GLU A 1 99 ? 7.851 2.004 -13.683 1.00 95.44 99 GLU A O 1
ATOM 813 N N . LEU A 1 100 ? 5.864 2.972 -14.057 1.00 97.50 100 LEU A N 1
ATOM 814 C CA . LEU A 1 100 ? 5.839 3.762 -12.826 1.00 97.50 100 LEU A CA 1
ATOM 815 C C . LEU A 1 100 ? 5.129 3.044 -11.670 1.00 97.50 100 LEU A C 1
ATOM 817 O O . LEU A 1 100 ? 5.222 3.491 -10.528 1.00 97.50 100 LEU A O 1
ATOM 821 N N . LEU A 1 101 ? 4.446 1.922 -11.925 1.00 98.12 101 LEU A N 1
ATOM 822 C CA . LEU A 1 101 ? 3.694 1.185 -10.903 1.00 98.12 101 LEU A CA 1
ATOM 823 C C . LEU A 1 101 ? 4.599 0.698 -9.762 1.00 98.12 101 LEU A C 1
ATOM 825 O O . LEU A 1 101 ? 4.196 0.693 -8.596 1.00 98.12 101 LEU A O 1
ATOM 829 N N . VAL A 1 102 ? 5.856 0.371 -10.086 1.00 94.00 102 VAL A N 1
ATOM 830 C CA . VAL A 1 102 ? 6.874 -0.032 -9.108 1.00 94.00 102 VAL A CA 1
ATOM 831 C C . VAL A 1 102 ? 7.112 1.034 -8.035 1.00 94.00 102 VAL A C 1
ATOM 833 O O . VAL A 1 102 ? 7.396 0.681 -6.894 1.00 94.00 102 VAL A O 1
ATOM 836 N N . ALA A 1 103 ? 6.936 2.321 -8.357 1.00 90.00 103 ALA A N 1
ATOM 837 C CA . ALA A 1 103 ? 7.083 3.407 -7.394 1.00 90.00 103 ALA A CA 1
ATOM 838 C C . ALA A 1 103 ? 6.035 3.312 -6.274 1.00 90.00 103 ALA A C 1
ATOM 840 O O . ALA A 1 103 ? 6.370 3.394 -5.095 1.00 90.00 103 ALA A O 1
ATOM 841 N N . HIS A 1 104 ? 4.773 3.056 -6.630 1.00 96.50 104 HIS A N 1
ATOM 842 C CA . HIS A 1 104 ? 3.690 2.905 -5.659 1.00 96.50 104 HIS A CA 1
ATOM 843 C C . HIS A 1 104 ? 3.820 1.624 -4.833 1.00 96.50 104 HIS A C 1
ATOM 845 O O . HIS A 1 104 ? 3.685 1.671 -3.608 1.00 96.50 104 HIS A O 1
ATOM 851 N N . ALA A 1 105 ? 4.121 0.497 -5.488 1.00 95.06 105 ALA A N 1
ATOM 852 C CA . ALA A 1 105 ? 4.345 -0.778 -4.811 1.00 95.06 105 ALA A CA 1
ATOM 853 C C . ALA A 1 105 ? 5.512 -0.680 -3.815 1.00 95.06 105 ALA A C 1
ATOM 855 O O . ALA A 1 105 ? 5.383 -1.101 -2.667 1.00 95.06 105 ALA A O 1
ATOM 856 N N . TYR A 1 106 ? 6.617 -0.041 -4.221 1.00 87.25 106 TYR A N 1
ATOM 857 C CA . TYR A 1 106 ? 7.751 0.242 -3.346 1.00 87.25 106 TYR A CA 1
ATOM 858 C C . TYR A 1 106 ? 7.324 1.067 -2.125 1.00 87.25 106 TYR A C 1
ATOM 860 O O . TYR A 1 106 ? 7.531 0.632 -0.992 1.00 87.25 106 TYR A O 1
ATOM 868 N N . THR A 1 107 ? 6.704 2.234 -2.338 1.00 85.19 107 THR A N 1
ATOM 869 C CA . THR A 1 107 ? 6.333 3.154 -1.250 1.00 85.19 107 THR A CA 1
ATOM 870 C C . THR A 1 107 ? 5.411 2.490 -0.229 1.00 85.19 107 THR A C 1
ATOM 872 O O . THR A 1 107 ? 5.556 2.724 0.970 1.00 85.19 107 THR A O 1
ATOM 875 N N . ARG A 1 108 ? 4.472 1.651 -0.681 1.00 92.62 108 ARG A N 1
ATOM 876 C CA . ARG A 1 108 ? 3.535 0.947 0.200 1.00 92.62 108 ARG A CA 1
ATOM 877 C C . ARG A 1 108 ? 4.185 -0.257 0.885 1.00 92.62 108 ARG A C 1
ATOM 879 O O . ARG A 1 108 ? 4.392 -0.221 2.096 1.00 92.62 108 ARG A O 1
ATOM 886 N N . TYR A 1 109 ? 4.572 -1.284 0.130 1.00 93.19 109 TYR A N 1
ATOM 887 C CA . TYR A 1 109 ? 4.977 -2.570 0.705 1.00 93.19 109 TYR A CA 1
ATOM 888 C C . TYR A 1 109 ? 6.247 -2.485 1.556 1.00 93.19 109 TYR A C 1
ATOM 890 O O . TYR A 1 109 ? 6.329 -3.105 2.617 1.00 93.19 109 TYR A O 1
ATOM 898 N N . LEU A 1 110 ? 7.249 -1.704 1.142 1.00 84.88 110 LEU A N 1
ATOM 899 C CA . LEU A 1 110 ? 8.489 -1.591 1.921 1.00 84.88 110 LEU A CA 1
ATOM 900 C C . LEU A 1 110 ? 8.311 -0.701 3.150 1.00 84.88 110 LEU A C 1
ATOM 902 O O . LEU A 1 110 ? 8.982 -0.935 4.161 1.00 84.88 110 LEU A O 1
ATOM 906 N N . GLY A 1 111 ? 7.376 0.251 3.098 1.00 81.12 111 GLY A N 1
ATOM 907 C CA . GLY A 1 111 ? 6.901 0.970 4.276 1.00 81.12 111 GLY A CA 1
ATOM 908 C C . GLY A 1 111 ? 6.275 0.011 5.290 1.00 81.12 111 GLY A C 1
ATOM 909 O O . GLY A 1 111 ? 6.686 -0.016 6.454 1.00 81.12 111 GLY A O 1
ATOM 910 N N . ASP A 1 112 ? 5.365 -0.854 4.838 1.00 87.69 112 ASP A N 1
ATOM 911 C CA . ASP A 1 112 ? 4.691 -1.824 5.707 1.00 87.69 112 ASP A CA 1
ATOM 912 C C . ASP A 1 112 ? 5.673 -2.821 6.340 1.00 87.69 112 ASP A C 1
ATOM 914 O O . ASP A 1 112 ? 5.585 -3.114 7.531 1.00 87.69 112 ASP A O 1
ATOM 918 N N . LEU A 1 113 ? 6.661 -3.304 5.582 1.00 83.44 113 LEU A N 1
ATOM 919 C CA . LEU A 1 113 ? 7.684 -4.224 6.094 1.00 83.44 113 LEU A CA 1
ATOM 920 C C . LEU A 1 113 ? 8.680 -3.562 7.058 1.00 83.44 113 LEU A C 1
ATOM 922 O O . LEU A 1 113 ? 9.351 -4.263 7.817 1.00 83.44 113 LEU A O 1
ATOM 926 N N . SER A 1 114 ? 8.812 -2.234 7.029 1.00 74.25 114 SER A N 1
ATOM 927 C CA . SER A 1 114 ? 9.746 -1.498 7.894 1.00 74.25 114 SER A CA 1
ATOM 928 C C . SER A 1 114 ? 9.088 -1.038 9.192 1.00 74.25 114 SER A C 1
ATOM 930 O O . SER A 1 114 ? 9.688 -1.145 10.258 1.00 74.25 114 SER A O 1
ATOM 932 N N . GLY A 1 115 ? 7.844 -0.558 9.114 1.00 69.19 115 GLY A N 1
ATOM 933 C CA . GLY A 1 115 ? 7.114 0.011 10.249 1.00 69.19 115 GLY A CA 1
ATOM 934 C C . GLY A 1 115 ? 5.960 -0.843 10.776 1.00 69.19 115 GLY A C 1
ATOM 935 O O . GLY A 1 115 ? 5.446 -0.578 11.864 1.00 69.19 115 GLY A O 1
ATOM 936 N N . GLY A 1 116 ? 5.545 -1.880 10.045 1.00 73.31 116 GLY A N 1
ATOM 937 C CA . GLY A 1 116 ? 4.302 -2.608 10.303 1.00 73.31 116 GLY A CA 1
ATOM 938 C C . GLY A 1 116 ? 4.243 -3.270 11.674 1.00 73.31 116 GLY A C 1
ATOM 939 O O . GLY A 1 116 ? 3.209 -3.213 12.324 1.00 73.31 116 GLY A O 1
ATOM 940 N N . GLN A 1 117 ? 5.354 -3.817 12.181 1.00 74.44 117 GLN A N 1
ATOM 941 C CA . GLN A 1 117 ? 5.374 -4.434 13.517 1.00 74.44 117 GLN A CA 1
ATOM 942 C C . GLN A 1 117 ? 5.246 -3.409 14.652 1.00 74.44 117 GLN A C 1
ATOM 944 O O . GLN A 1 117 ? 4.649 -3.700 15.690 1.00 74.44 117 GLN A O 1
ATOM 949 N N . VAL A 1 118 ? 5.780 -2.199 14.461 1.00 74.31 118 VAL A N 1
ATOM 950 C CA . VAL A 1 118 ? 5.613 -1.098 15.418 1.00 74.31 118 VAL A CA 1
ATOM 951 C C . VAL A 1 118 ? 4.162 -0.624 15.395 1.00 74.31 118 VAL A C 1
ATOM 953 O O . VAL A 1 118 ? 3.521 -0.567 16.445 1.00 74.31 118 VAL A O 1
ATOM 956 N N . LEU A 1 119 ? 3.613 -0.378 14.203 1.00 73.75 119 LEU A N 1
ATOM 957 C CA . LEU A 1 119 ? 2.219 0.032 14.028 1.00 73.75 119 LEU A CA 1
ATOM 958 C C . LEU A 1 119 ? 1.233 -1.018 14.548 1.00 73.75 119 LEU A C 1
ATOM 960 O O . LEU A 1 119 ? 0.277 -0.649 15.225 1.00 73.75 119 LEU A O 1
ATOM 964 N N . LYS A 1 120 ? 1.513 -2.311 14.345 1.00 82.38 120 LYS A N 1
ATOM 965 C CA . LYS A 1 120 ? 0.745 -3.428 14.911 1.00 82.38 120 LYS A CA 1
ATOM 966 C C . LYS A 1 120 ? 0.642 -3.325 16.427 1.00 82.38 120 LYS A C 1
ATOM 968 O O . LYS A 1 120 ? -0.456 -3.375 16.968 1.00 82.38 120 LYS A O 1
ATOM 973 N N . LYS A 1 121 ? 1.773 -3.139 17.118 1.00 79.75 121 LYS A N 1
ATOM 974 C CA . LYS A 1 121 ? 1.809 -3.012 18.587 1.00 79.75 121 LYS A CA 1
ATOM 975 C C . LYS A 1 121 ? 1.059 -1.772 19.073 1.00 79.75 121 LYS A C 1
ATOM 977 O O . LYS A 1 121 ? 0.359 -1.841 20.084 1.00 79.75 121 LYS A O 1
ATOM 982 N N . ILE A 1 122 ? 1.192 -0.648 18.364 1.00 76.06 122 ILE A N 1
ATOM 983 C CA . ILE A 1 122 ? 0.471 0.590 18.694 1.00 76.06 122 ILE A CA 1
ATOM 984 C C . ILE A 1 122 ? -1.036 0.382 18.517 1.00 76.06 122 ILE A C 1
ATOM 986 O O . ILE A 1 122 ? -1.786 0.672 19.447 1.00 76.06 122 ILE A O 1
ATOM 990 N N . ALA A 1 123 ? -1.474 -0.169 17.382 1.00 76.94 123 ALA A N 1
ATOM 991 C CA . ALA A 1 123 ? -2.880 -0.445 17.096 1.00 76.94 123 ALA A CA 1
ATOM 992 C C . ALA A 1 123 ? -3.480 -1.437 18.103 1.00 76.94 123 ALA A C 1
ATOM 994 O O . ALA A 1 123 ? -4.526 -1.157 18.686 1.00 76.94 123 ALA A O 1
ATOM 995 N N . GLN A 1 124 ? -2.775 -2.536 18.396 1.00 84.06 124 GLN A N 1
ATOM 996 C CA . GLN A 1 124 ? -3.202 -3.533 19.379 1.00 84.06 124 GLN A CA 1
ATOM 997 C C . GLN A 1 124 ? -3.459 -2.904 20.751 1.00 84.06 124 GLN A C 1
ATOM 999 O O . GLN A 1 124 ? -4.494 -3.144 21.371 1.00 84.06 124 GLN A O 1
ATOM 1004 N N . LYS A 1 125 ? -2.535 -2.053 21.212 1.00 79.44 125 LYS A N 1
ATOM 1005 C CA . LYS A 1 125 ? -2.653 -1.361 22.499 1.00 79.44 125 LYS A CA 1
ATOM 1006 C C . LYS A 1 125 ? -3.746 -0.289 22.486 1.00 79.44 125 LYS A C 1
ATOM 1008 O O . LYS A 1 125 ? -4.489 -0.180 23.457 1.00 79.44 125 LYS A O 1
ATOM 1013 N N . ALA A 1 126 ? -3.837 0.500 21.415 1.00 72.50 126 ALA A N 1
ATOM 1014 C CA . ALA A 1 126 ? -4.808 1.585 21.279 1.00 72.50 126 ALA A CA 1
ATOM 1015 C C . ALA A 1 126 ? -6.256 1.071 21.265 1.00 72.50 126 ALA A C 1
ATOM 1017 O O . ALA A 1 126 ? -7.137 1.691 21.860 1.00 72.50 126 ALA A O 1
ATOM 1018 N N . LEU A 1 127 ? -6.477 -0.075 20.618 1.00 75.81 127 LEU A N 1
ATOM 1019 C CA . LEU A 1 127 ? -7.789 -0.695 20.438 1.00 75.81 127 LEU A CA 1
ATOM 1020 C C . LEU A 1 127 ? -8.110 -1.794 21.453 1.00 75.81 127 LEU A C 1
ATOM 1022 O O . LEU A 1 127 ? -9.219 -2.316 21.429 1.00 75.81 127 LEU A O 1
ATOM 1026 N N . GLN A 1 128 ? -7.165 -2.143 22.332 1.00 80.88 128 GLN A N 1
ATOM 1027 C CA . GLN A 1 128 ? -7.295 -3.266 23.270 1.00 80.88 128 GLN A CA 1
ATOM 1028 C C . GLN A 1 128 ? -7.648 -4.581 22.547 1.00 80.88 128 GLN A C 1
ATOM 1030 O O . GLN A 1 128 ? -8.480 -5.357 23.013 1.00 80.88 128 GLN A O 1
ATOM 1035 N N . LEU A 1 129 ? -7.025 -4.811 21.386 1.00 83.69 129 LEU A N 1
ATOM 1036 C CA . LEU A 1 129 ? -7.271 -6.001 20.572 1.00 83.69 129 LEU A CA 1
ATOM 1037 C C . LEU A 1 129 ? -6.691 -7.256 21.227 1.00 83.69 129 LEU A C 1
ATOM 1039 O O . LEU A 1 129 ? -5.666 -7.175 21.919 1.00 83.69 129 LEU A O 1
ATOM 1043 N N . PRO A 1 130 ? -7.313 -8.424 20.991 1.00 84.06 130 PRO A N 1
ATOM 1044 C CA . PRO A 1 130 ? -6.834 -9.676 21.549 1.00 84.06 130 PRO A CA 1
ATOM 1045 C C . PRO A 1 130 ? -5.425 -10.020 21.042 1.00 84.06 130 PRO A C 1
ATOM 1047 O O . PRO A 1 130 ? -4.964 -9.572 19.989 1.00 84.06 130 PRO A O 1
ATOM 1050 N N . SER A 1 131 ? -4.709 -10.848 21.804 1.00 85.12 131 SER A N 1
ATOM 1051 C CA . SER A 1 131 ? -3.391 -11.366 21.408 1.00 85.12 131 SER A CA 1
ATOM 1052 C C . SER A 1 131 ? -3.453 -12.390 20.271 1.00 85.12 131 SER A C 1
ATOM 1054 O O . SER A 1 131 ? -2.409 -12.735 19.723 1.00 85.12 131 SER A O 1
ATOM 1056 N N . THR A 1 132 ? -4.655 -12.838 19.898 1.00 86.75 132 THR A N 1
ATOM 1057 C CA . THR A 1 132 ? -4.940 -13.753 18.782 1.00 86.75 132 THR A CA 1
ATOM 1058 C C . THR A 1 132 ? -4.617 -13.145 17.415 1.00 86.75 132 THR A C 1
ATOM 1060 O O . THR A 1 132 ? -4.363 -13.891 16.477 1.00 86.75 132 THR A O 1
ATOM 1063 N N . GLY A 1 133 ? -4.568 -11.809 17.302 1.00 85.44 133 GLY A N 1
ATOM 1064 C CA . GLY A 1 133 ? -4.222 -11.093 16.067 1.00 85.44 133 GLY A CA 1
ATOM 1065 C C . GLY A 1 133 ? -5.416 -10.611 15.237 1.00 85.44 133 GLY A C 1
ATOM 1066 O O . GLY A 1 133 ? -5.207 -9.978 14.205 1.00 85.44 133 GLY A O 1
ATOM 1067 N N . GLU A 1 134 ? -6.644 -10.860 15.691 1.00 89.00 134 GLU A N 1
ATOM 1068 C CA . GLU A 1 134 ? -7.867 -10.376 15.041 1.00 89.00 134 GLU A CA 1
ATOM 1069 C C . GLU A 1 134 ? -7.894 -8.835 14.980 1.00 89.00 134 GLU A C 1
ATOM 1071 O O . GLU A 1 134 ? -7.564 -8.154 15.957 1.00 89.00 134 GLU A O 1
ATOM 1076 N N . GLY A 1 135 ? -8.255 -8.280 13.817 1.00 87.81 135 GLY A N 1
ATOM 1077 C CA . GLY A 1 135 ? -8.227 -6.835 13.551 1.00 87.81 135 GLY A CA 1
ATOM 1078 C C . GLY A 1 135 ? -6.828 -6.254 13.287 1.00 87.81 135 GLY A C 1
ATOM 1079 O O . GLY A 1 135 ? -6.661 -5.033 13.313 1.00 87.81 135 GLY A O 1
ATOM 1080 N N . LEU A 1 136 ? -5.811 -7.106 13.094 1.00 91.44 136 LEU A N 1
ATOM 1081 C CA . LEU A 1 136 ? -4.424 -6.733 12.782 1.00 91.44 136 LEU A CA 1
ATOM 1082 C C . LEU A 1 136 ? -3.828 -7.574 11.637 1.00 91.44 136 LEU A C 1
ATOM 1084 O O . LEU A 1 136 ? -2.598 -7.712 11.544 1.00 91.44 136 LEU A O 1
ATOM 1088 N N . ALA A 1 137 ? -4.670 -8.159 10.784 1.00 94.44 137 ALA A N 1
ATOM 1089 C CA . ALA A 1 137 ? -4.246 -9.003 9.675 1.00 94.44 137 ALA A CA 1
ATOM 1090 C C . ALA A 1 137 ? -3.367 -8.218 8.690 1.00 94.44 137 ALA A C 1
ATOM 1092 O O . ALA A 1 137 ? -2.332 -8.727 8.260 1.00 94.44 137 ALA A O 1
ATOM 1093 N N . PHE A 1 138 ? -3.689 -6.946 8.412 1.00 94.62 138 PHE A N 1
ATOM 1094 C CA . PHE A 1 138 ? -2.906 -6.075 7.524 1.00 94.62 138 PHE A CA 1
ATOM 1095 C C . PHE A 1 138 ? -1.407 -6.036 7.874 1.00 94.62 138 PHE A C 1
ATOM 1097 O O . PHE A 1 138 ? -0.547 -6.075 6.989 1.00 94.62 138 PHE A O 1
ATOM 1104 N N . PHE A 1 139 ? -1.080 -6.012 9.170 1.00 90.38 139 PHE A N 1
ATOM 1105 C CA . PHE A 1 139 ? 0.298 -5.929 9.666 1.00 90.38 139 PHE A CA 1
ATOM 1106 C C . PHE A 1 139 ? 1.013 -7.286 9.765 1.00 90.38 139 PHE A C 1
ATOM 1108 O O . PHE A 1 139 ? 2.129 -7.367 10.293 1.00 90.38 139 PHE A O 1
ATOM 1115 N N . THR A 1 140 ? 0.374 -8.363 9.315 1.00 90.75 140 THR A N 1
ATOM 1116 C CA . THR A 1 140 ? 0.885 -9.731 9.414 1.00 90.75 140 THR A CA 1
ATOM 1117 C C . THR A 1 140 ? 1.237 -10.248 8.019 1.00 90.75 140 THR A C 1
ATOM 1119 O O . THR A 1 140 ? 0.421 -10.224 7.103 1.00 90.75 140 THR A O 1
ATOM 1122 N N . PHE A 1 141 ? 2.491 -10.663 7.828 1.00 92.62 141 PHE A N 1
ATOM 1123 C CA . PHE A 1 141 ? 3.040 -11.078 6.533 1.00 92.62 141 PHE A CA 1
ATOM 1124 C C . PHE A 1 141 ? 3.486 -12.540 6.600 1.00 92.62 141 PHE A C 1
ATOM 1126 O O . PHE A 1 141 ? 4.677 -12.819 6.698 1.00 92.62 141 PHE A O 1
ATOM 1133 N N . ASP A 1 142 ? 2.539 -13.476 6.551 1.00 90.44 142 ASP A N 1
ATOM 1134 C CA . ASP A 1 142 ? 2.843 -14.908 6.713 1.00 90.44 142 ASP A CA 1
ATOM 1135 C C . ASP A 1 142 ? 3.741 -15.465 5.595 1.00 90.44 142 ASP A C 1
ATOM 1137 O O . ASP A 1 142 ? 4.544 -16.367 5.829 1.00 90.44 142 ASP A O 1
ATOM 1141 N N . GLY A 1 143 ? 3.678 -14.875 4.395 1.00 92.38 143 GLY A N 1
ATOM 1142 C CA . GLY A 1 143 ? 4.586 -15.191 3.287 1.00 92.38 143 GLY A CA 1
ATOM 1143 C C . GLY A 1 143 ? 6.006 -14.626 3.445 1.00 92.38 143 GLY A C 1
ATOM 1144 O O . GLY A 1 143 ? 6.888 -14.965 2.659 1.00 92.38 143 GLY A O 1
ATOM 1145 N N . VAL A 1 144 ? 6.268 -13.784 4.455 1.00 93.62 144 VAL A N 1
ATOM 1146 C CA . VAL A 1 144 ? 7.572 -13.140 4.682 1.00 93.62 144 VAL A CA 1
ATOM 1147 C C . VAL A 1 144 ? 8.159 -13.574 6.024 1.00 93.62 144 VAL A C 1
ATOM 1149 O O . VAL A 1 144 ? 7.892 -12.994 7.072 1.00 93.62 144 VAL A O 1
ATOM 1152 N N . SER A 1 145 ? 9.061 -14.555 5.990 1.00 91.25 145 SER A N 1
ATOM 1153 C CA . SER A 1 145 ? 9.731 -15.063 7.199 1.00 91.25 145 SER A CA 1
ATOM 1154 C C . SER A 1 145 ? 10.743 -14.085 7.812 1.00 91.25 145 SER A C 1
ATOM 1156 O O . SER A 1 145 ? 10.979 -14.101 9.019 1.00 91.25 145 SER A O 1
ATOM 1158 N N . ASN A 1 146 ? 11.366 -13.227 6.997 1.00 92.06 146 ASN A N 1
ATOM 1159 C CA . ASN A 1 146 ? 12.310 -12.209 7.454 1.00 92.06 146 ASN A CA 1
ATOM 1160 C C . ASN A 1 146 ? 12.180 -10.935 6.610 1.00 92.06 146 ASN A C 1
ATOM 1162 O O . ASN A 1 146 ? 12.610 -10.895 5.455 1.00 92.06 146 ASN A O 1
ATOM 1166 N N . ALA A 1 147 ? 11.628 -9.880 7.214 1.00 86.56 147 ALA A N 1
ATOM 1167 C CA . ALA A 1 147 ? 11.363 -8.613 6.537 1.00 86.56 147 ALA A CA 1
ATOM 1168 C C . ALA A 1 147 ? 12.632 -7.966 5.956 1.00 86.56 147 ALA A C 1
ATOM 1170 O O . ALA A 1 147 ? 12.612 -7.494 4.823 1.00 86.56 147 ALA A O 1
ATOM 1171 N N . THR A 1 148 ? 13.759 -7.979 6.676 1.00 84.06 148 THR A N 1
ATOM 1172 C CA . THR A 1 148 ? 15.018 -7.378 6.200 1.00 84.06 148 THR A CA 1
ATOM 1173 C C . THR A 1 148 ? 15.532 -8.071 4.942 1.00 84.06 148 THR A C 1
ATOM 1175 O O . THR A 1 148 ? 15.817 -7.401 3.947 1.00 84.06 148 THR A O 1
ATOM 1178 N N . LYS A 1 149 ? 15.589 -9.409 4.948 1.00 91.62 149 LYS A N 1
ATOM 1179 C CA . LYS A 1 149 ? 16.005 -10.193 3.774 1.00 91.62 149 LYS A CA 1
ATOM 1180 C C . LYS A 1 149 ? 15.047 -10.000 2.602 1.00 91.62 149 LYS A C 1
ATOM 1182 O O . LYS A 1 149 ? 15.491 -9.861 1.466 1.00 91.62 149 LYS A O 1
ATOM 1187 N N . PHE A 1 150 ? 13.744 -9.935 2.870 1.00 91.88 150 PHE A N 1
ATOM 1188 C CA . PHE A 1 150 ? 12.753 -9.720 1.821 1.00 91.88 150 PHE A CA 1
ATOM 1189 C C . PHE A 1 150 ? 12.862 -8.323 1.196 1.00 91.88 150 PHE A C 1
ATOM 1191 O O . PHE A 1 150 ? 12.834 -8.198 -0.024 1.00 91.88 150 PHE A O 1
ATOM 1198 N N . LYS A 1 151 ? 13.098 -7.270 1.991 1.00 84.94 151 LYS A N 1
ATOM 1199 C CA . LYS A 1 151 ? 13.372 -5.920 1.465 1.00 84.94 151 LYS A CA 1
ATOM 1200 C C . LYS A 1 151 ? 14.622 -5.889 0.578 1.00 84.94 151 LYS A C 1
ATOM 1202 O O . LYS A 1 151 ? 14.618 -5.225 -0.455 1.00 84.94 151 LYS A O 1
ATOM 1207 N N . GLN A 1 152 ? 15.686 -6.603 0.956 1.00 84.94 152 GLN A N 1
ATOM 1208 C CA . GLN A 1 152 ? 16.894 -6.731 0.128 1.00 84.94 152 GLN A CA 1
ATOM 1209 C C . GLN A 1 152 ? 16.601 -7.454 -1.193 1.00 84.94 152 GLN A C 1
ATOM 1211 O O . GLN A 1 152 ? 16.999 -6.968 -2.253 1.00 84.94 152 GLN A O 1
ATOM 1216 N N . LEU A 1 153 ? 15.854 -8.563 -1.142 1.00 90.31 153 LEU A N 1
ATOM 1217 C CA . LEU A 1 153 ? 15.390 -9.280 -2.331 1.00 90.31 153 LEU A CA 1
ATOM 1218 C C . LEU A 1 153 ? 14.575 -8.356 -3.244 1.00 90.31 153 LEU A C 1
ATOM 1220 O O . LEU A 1 153 ? 14.889 -8.242 -4.424 1.00 90.31 153 LEU A O 1
ATOM 1224 N N . TYR A 1 154 ? 13.579 -7.658 -2.701 1.00 87.25 154 TYR A N 1
ATOM 1225 C CA . TYR A 1 154 ? 12.716 -6.760 -3.466 1.00 87.25 154 TYR A CA 1
ATOM 1226 C C . TYR A 1 154 ? 13.519 -5.650 -4.161 1.00 87.25 154 TYR A C 1
ATOM 1228 O O . TYR A 1 154 ? 13.354 -5.420 -5.358 1.00 87.25 154 TYR A O 1
ATOM 1236 N N . ARG A 1 155 ? 14.466 -5.013 -3.454 1.00 84.38 155 ARG A N 1
ATOM 1237 C CA . ARG A 1 155 ? 15.376 -4.009 -4.041 1.00 84.38 155 ARG A CA 1
ATOM 1238 C C . ARG A 1 155 ? 16.248 -4.601 -5.151 1.00 84.38 155 ARG A C 1
ATOM 1240 O O . ARG A 1 155 ? 16.417 -3.976 -6.193 1.00 84.38 155 ARG A O 1
ATOM 1247 N N . SER A 1 156 ? 16.761 -5.818 -4.967 1.00 83.12 156 SER A N 1
ATOM 1248 C CA . SER A 1 156 ? 17.516 -6.518 -6.011 1.00 83.12 156 SER A CA 1
ATOM 1249 C C . SER A 1 156 ? 16.663 -6.794 -7.253 1.00 83.12 156 SER A C 1
ATOM 1251 O O . SER A 1 156 ? 17.156 -6.624 -8.365 1.00 83.12 156 SER A O 1
ATOM 1253 N N . ARG A 1 157 ? 15.385 -7.155 -7.083 1.00 87.56 157 ARG A N 1
ATOM 1254 C CA . ARG A 1 157 ? 14.442 -7.360 -8.192 1.00 87.56 157 ARG A CA 1
ATOM 1255 C C . ARG A 1 157 ? 14.095 -6.070 -8.921 1.00 87.56 157 ARG A C 1
ATOM 1257 O O . ARG A 1 157 ? 14.060 -6.070 -10.145 1.00 87.56 157 ARG A O 1
ATOM 1264 N N . MET A 1 158 ? 13.925 -4.967 -8.195 1.00 84.94 158 MET A N 1
ATOM 1265 C CA . MET A 1 158 ? 13.765 -3.647 -8.808 1.00 84.94 158 MET A CA 1
ATOM 1266 C C . MET A 1 158 ? 14.980 -3.234 -9.634 1.00 84.94 158 MET A C 1
ATOM 1268 O O . MET A 1 158 ? 14.817 -2.708 -10.728 1.00 84.94 158 MET A O 1
ATOM 1272 N N . ASN A 1 159 ? 16.196 -3.499 -9.149 1.00 80.50 159 ASN A N 1
ATOM 1273 C CA . ASN A 1 159 ? 17.422 -3.191 -9.890 1.00 80.50 159 ASN A CA 1
ATOM 1274 C C . ASN A 1 159 ? 17.569 -4.006 -11.186 1.00 80.50 159 ASN A C 1
ATOM 1276 O O . ASN A 1 159 ? 18.329 -3.601 -12.062 1.00 80.50 159 ASN A O 1
ATOM 1280 N N . ALA A 1 160 ? 16.865 -5.136 -11.303 1.00 83.06 160 ALA A N 1
ATOM 1281 C CA . ALA A 1 160 ? 16.831 -5.959 -12.509 1.00 83.06 160 ALA A CA 1
ATOM 1282 C C . ALA A 1 160 ? 15.821 -5.460 -13.559 1.00 83.06 160 ALA A C 1
ATOM 1284 O O . ALA A 1 160 ? 15.800 -5.990 -14.666 1.00 83.06 160 ALA A O 1
ATOM 1285 N N . LEU A 1 161 ? 14.990 -4.460 -13.236 1.00 84.50 161 LEU A N 1
ATOM 1286 C CA . LEU A 1 161 ? 14.110 -3.826 -14.214 1.00 84.50 161 LEU A CA 1
ATOM 1287 C C . LEU A 1 161 ? 14.951 -3.015 -15.203 1.00 84.50 161 LEU A C 1
ATOM 1289 O O . LEU A 1 161 ? 15.660 -2.076 -14.826 1.00 84.50 161 LEU A O 1
ATOM 1293 N N . GLU A 1 162 ? 14.859 -3.364 -16.482 1.00 85.31 162 GLU A N 1
ATOM 1294 C CA . GLU A 1 162 ? 15.533 -2.628 -17.544 1.00 85.31 162 GLU A CA 1
ATOM 1295 C C . GLU A 1 162 ? 14.850 -1.270 -17.747 1.00 85.31 162 GLU A C 1
ATOM 1297 O O . GLU A 1 162 ? 13.717 -1.178 -18.214 1.00 85.31 162 GLU A O 1
ATOM 1302 N N . MET A 1 163 ? 15.541 -0.198 -17.356 1.00 83.12 163 MET A N 1
ATOM 1303 C CA . MET A 1 163 ? 15.042 1.174 -17.444 1.00 83.12 163 MET A CA 1
ATOM 1304 C C . MET A 1 163 ? 16.137 2.113 -17.937 1.00 83.12 163 MET A C 1
ATOM 1306 O O . MET A 1 163 ? 17.258 2.114 -17.411 1.00 83.12 163 MET A O 1
ATOM 1310 N N . ASP A 1 164 ? 15.791 2.972 -18.893 1.00 83.50 164 ASP A N 1
ATOM 1311 C CA . ASP A 1 164 ? 16.646 4.087 -19.281 1.00 83.50 164 ASP A CA 1
ATOM 1312 C C . ASP A 1 164 ? 16.685 5.178 -18.188 1.00 83.50 164 ASP A C 1
ATOM 1314 O O . ASP A 1 164 ? 15.927 5.177 -17.210 1.00 83.50 164 ASP A O 1
ATOM 1318 N N . LEU A 1 165 ? 17.608 6.133 -18.326 1.00 82.19 165 LEU A N 1
ATOM 1319 C CA . LEU A 1 165 ? 17.766 7.207 -17.340 1.00 82.19 165 LEU A CA 1
ATOM 1320 C C . LEU A 1 165 ? 16.522 8.101 -17.228 1.00 82.19 165 LEU A C 1
ATOM 1322 O O . LEU A 1 165 ? 16.254 8.632 -16.150 1.00 82.19 165 LEU A O 1
ATOM 1326 N N . ALA A 1 166 ? 15.770 8.281 -18.316 1.00 90.25 166 ALA A N 1
ATOM 1327 C CA . ALA A 1 166 ? 14.553 9.088 -18.314 1.00 90.25 166 ALA A CA 1
ATOM 1328 C C . ALA A 1 166 ? 13.444 8.416 -17.489 1.00 90.25 166 ALA A C 1
ATOM 1330 O O . ALA A 1 166 ? 12.804 9.064 -16.658 1.00 90.25 166 ALA A O 1
ATOM 1331 N N . THR A 1 167 ? 13.276 7.107 -17.648 1.00 83.94 167 THR A N 1
ATOM 1332 C CA . THR A 1 167 ? 12.316 6.284 -16.911 1.00 83.94 167 THR A CA 1
ATOM 1333 C C . THR A 1 167 ? 12.676 6.229 -15.436 1.00 83.94 167 THR A C 1
ATOM 1335 O O . THR A 1 167 ? 11.815 6.490 -14.602 1.00 83.94 167 THR A O 1
ATOM 1338 N N . LYS A 1 168 ? 13.955 6.029 -15.088 1.00 81.12 168 LYS A N 1
ATOM 1339 C CA . LYS A 1 168 ? 14.409 6.073 -13.683 1.00 81.12 168 LYS A CA 1
ATOM 1340 C C . LYS A 1 168 ? 14.058 7.396 -12.997 1.00 81.12 168 LYS A C 1
ATOM 1342 O O . LYS A 1 168 ? 13.590 7.390 -11.861 1.00 81.12 168 LYS A O 1
ATOM 1347 N N . LYS A 1 169 ? 14.229 8.529 -13.691 1.00 81.25 169 LYS A N 1
ATOM 1348 C CA . LYS A 1 169 ? 13.813 9.844 -13.175 1.00 81.25 169 LYS A CA 1
ATOM 1349 C C . LYS A 1 169 ? 12.299 9.920 -12.974 1.00 81.25 169 LYS A C 1
ATOM 1351 O O . LYS A 1 169 ? 11.859 10.373 -11.926 1.00 81.25 169 LYS A O 1
ATOM 1356 N N . ARG A 1 170 ? 11.500 9.443 -13.935 1.00 89.56 170 ARG A N 1
ATOM 1357 C CA . ARG A 1 170 ? 10.033 9.413 -13.803 1.00 89.56 170 ARG A CA 1
ATOM 1358 C C . ARG A 1 170 ? 9.571 8.522 -12.648 1.00 89.56 170 ARG A C 1
ATOM 1360 O O . ARG A 1 170 ? 8.666 8.921 -11.930 1.00 89.56 170 ARG A O 1
ATOM 1367 N N . VAL A 1 171 ? 10.202 7.365 -12.437 1.00 82.81 171 VAL A N 1
ATOM 1368 C CA . VAL A 1 171 ? 9.916 6.467 -11.302 1.00 82.81 171 VAL A CA 1
ATOM 1369 C C . VAL A 1 171 ? 10.211 7.159 -9.972 1.00 82.81 171 VAL A C 1
ATOM 1371 O O . VAL A 1 171 ? 9.405 7.072 -9.051 1.00 82.81 171 VAL A O 1
ATOM 1374 N N . LEU A 1 172 ? 11.326 7.889 -9.874 1.00 81.19 172 LEU A N 1
ATOM 1375 C CA . LEU A 1 172 ? 11.669 8.658 -8.676 1.00 81.19 172 LEU A CA 1
ATOM 1376 C C . LEU A 1 172 ? 10.646 9.769 -8.389 1.00 81.19 172 LEU A C 1
ATOM 1378 O O . LEU A 1 172 ? 10.198 9.918 -7.252 1.00 81.19 172 LEU A O 1
ATOM 1382 N N . GLU A 1 173 ? 10.252 10.530 -9.411 1.00 81.69 173 GLU A N 1
ATOM 1383 C CA . GLU A 1 173 ? 9.217 11.561 -9.269 1.00 81.69 173 GLU A CA 1
ATOM 1384 C C . GLU A 1 173 ? 7.849 10.957 -8.927 1.00 81.69 173 GLU A C 1
ATOM 1386 O O . GLU A 1 173 ? 7.100 11.519 -8.126 1.00 81.69 173 GLU A O 1
ATOM 1391 N N . GLU A 1 174 ? 7.534 9.772 -9.454 1.00 91.38 174 GLU A N 1
ATOM 1392 C CA . GLU A 1 174 ? 6.316 9.065 -9.074 1.00 91.38 174 GLU A CA 1
ATOM 1393 C C . GLU A 1 174 ? 6.365 8.572 -7.628 1.00 91.38 174 GLU A C 1
ATOM 1395 O O . GLU A 1 174 ? 5.364 8.661 -6.923 1.00 91.38 174 GLU A O 1
ATOM 1400 N N . ALA A 1 175 ? 7.523 8.119 -7.144 1.00 82.00 175 ALA A N 1
ATOM 1401 C CA . ALA A 1 175 ? 7.683 7.714 -5.751 1.00 82.00 175 ALA A CA 1
ATOM 1402 C C . ALA A 1 175 ? 7.433 8.903 -4.813 1.00 82.00 175 ALA A C 1
ATOM 1404 O O . ALA A 1 175 ? 6.644 8.784 -3.876 1.00 82.00 175 ALA A O 1
ATOM 1405 N N . LYS A 1 176 ? 8.003 10.080 -5.117 1.00 81.25 176 LYS A N 1
ATOM 1406 C CA . LYS A 1 176 ? 7.704 11.338 -4.401 1.00 81.25 176 LYS A CA 1
ATOM 1407 C C . LYS A 1 176 ? 6.204 11.626 -4.377 1.00 81.25 176 LYS A C 1
ATOM 1409 O O . LYS A 1 176 ? 5.641 11.939 -3.329 1.00 81.25 176 LYS A O 1
ATOM 1414 N N . LYS A 1 177 ? 5.534 11.473 -5.521 1.00 86.44 177 LYS A N 1
ATOM 1415 C CA . LYS A 1 177 ? 4.084 11.661 -5.629 1.00 86.44 177 LYS A CA 1
ATOM 1416 C C . LYS A 1 177 ? 3.303 10.647 -4.793 1.00 86.44 177 LYS A C 1
ATOM 1418 O O . LYS A 1 177 ? 2.345 11.029 -4.127 1.00 86.44 177 LYS A O 1
ATOM 1423 N N . ALA A 1 178 ? 3.715 9.382 -4.788 1.00 85.69 178 ALA A N 1
ATOM 1424 C CA . ALA A 1 178 ? 3.128 8.337 -3.959 1.00 85.69 178 ALA A CA 1
ATOM 1425 C C . ALA A 1 178 ? 3.264 8.668 -2.465 1.00 85.69 178 ALA A C 1
ATOM 1427 O O . ALA A 1 178 ? 2.302 8.504 -1.715 1.00 85.69 178 ALA A O 1
ATOM 1428 N N . PHE A 1 179 ? 4.420 9.174 -2.025 1.00 80.81 179 PHE A N 1
ATOM 1429 C CA . PHE A 1 179 ? 4.609 9.663 -0.655 1.00 80.81 179 PHE A CA 1
ATOM 1430 C C . PHE A 1 179 ? 3.683 10.840 -0.335 1.00 80.81 179 PHE A C 1
ATOM 1432 O O . PHE A 1 179 ? 2.974 10.791 0.669 1.00 80.81 179 PHE A O 1
ATOM 1439 N N . LEU A 1 180 ? 3.605 11.843 -1.212 1.00 83.31 180 LEU A N 1
ATOM 1440 C CA . LEU A 1 180 ? 2.723 12.995 -1.014 1.00 83.31 180 LEU A CA 1
ATOM 1441 C C . LEU A 1 180 ? 1.241 12.591 -0.941 1.00 83.31 180 LEU A C 1
ATOM 1443 O O . LEU A 1 180 ? 0.513 13.078 -0.082 1.00 83.31 180 LEU A O 1
ATOM 1447 N N . LEU A 1 181 ? 0.793 11.667 -1.794 1.00 89.38 181 LEU A N 1
ATOM 1448 C CA . LEU A 1 181 ? -0.574 11.138 -1.749 1.00 89.38 181 LEU A CA 1
ATOM 1449 C C . LEU A 1 181 ? -0.860 10.405 -0.432 1.00 89.38 181 LEU A C 1
ATOM 1451 O O . LEU A 1 181 ? -1.942 10.559 0.128 1.00 89.38 181 LEU A O 1
ATOM 1455 N N . ASN A 1 182 ? 0.107 9.643 0.094 1.00 85.19 182 ASN A N 1
ATOM 1456 C CA . ASN A 1 182 ? -0.024 9.036 1.420 1.00 85.19 182 ASN A CA 1
ATOM 1457 C C . ASN A 1 182 ? -0.192 10.107 2.506 1.00 85.19 182 ASN A C 1
ATOM 1459 O O . ASN A 1 182 ? -1.103 9.996 3.322 1.00 85.19 182 ASN A O 1
ATOM 1463 N N . ILE A 1 183 ? 0.649 11.146 2.496 1.00 81.12 183 ILE A N 1
ATOM 1464 C CA . ILE A 1 183 ? 0.576 12.262 3.449 1.00 81.12 183 ILE A CA 1
ATOM 1465 C C . ILE A 1 183 ? -0.806 12.922 3.405 1.00 81.12 183 ILE A C 1
ATOM 1467 O O . ILE A 1 183 ? -1.468 13.004 4.435 1.00 81.12 183 ILE A O 1
ATOM 1471 N N . GLN A 1 184 ? -1.281 13.287 2.212 1.00 86.44 184 GLN A N 1
ATOM 1472 C CA . GLN A 1 184 ? -2.588 13.923 2.021 1.00 86.44 184 GLN A CA 1
ATOM 1473 C C . GLN A 1 184 ? -3.744 13.056 2.532 1.00 86.44 184 GLN A C 1
ATOM 1475 O O . GLN A 1 184 ? -4.713 13.575 3.085 1.00 86.44 184 GLN A O 1
ATOM 1480 N N . VAL A 1 185 ? -3.655 11.730 2.372 1.00 89.19 185 VAL A N 1
ATOM 1481 C 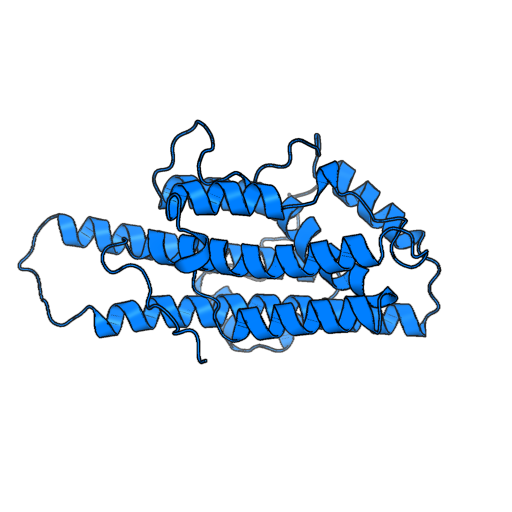CA . VAL A 1 185 ? -4.633 10.808 2.962 1.00 89.19 185 VAL A CA 1
ATOM 1482 C C . VAL A 1 185 ? -4.613 10.922 4.484 1.00 89.19 185 VAL A C 1
ATOM 1484 O O . VAL A 1 185 ? -5.668 11.128 5.077 1.00 89.19 185 VAL A O 1
ATOM 1487 N N . PHE A 1 186 ? -3.450 10.832 5.129 1.00 84.81 186 PHE A N 1
ATOM 1488 C CA . PHE A 1 186 ? -3.371 10.897 6.592 1.00 84.81 186 PHE A CA 1
ATOM 1489 C C . PHE A 1 186 ? -3.782 12.258 7.164 1.00 84.81 186 PHE A C 1
ATOM 1491 O O . PHE A 1 186 ? -4.474 12.288 8.181 1.00 84.81 186 PHE A O 1
ATOM 1498 N N . GLU A 1 187 ? -3.436 13.362 6.500 1.00 83.62 187 GLU A N 1
ATOM 1499 C CA . GLU A 1 187 ? -3.888 14.711 6.865 1.00 83.62 187 GLU A CA 1
ATOM 1500 C C . GLU A 1 187 ? -5.416 14.819 6.792 1.00 83.62 187 GLU A C 1
ATOM 1502 O O . GLU A 1 187 ? -6.060 15.211 7.768 1.00 83.62 187 GLU A O 1
ATOM 1507 N N . ALA A 1 188 ? -6.021 14.363 5.690 1.00 86.56 188 ALA A N 1
ATOM 1508 C CA . ALA A 1 188 ? -7.474 14.348 5.541 1.00 86.56 188 ALA A CA 1
ATOM 1509 C C . ALA A 1 188 ? -8.157 13.488 6.619 1.00 86.56 188 ALA A C 1
ATOM 1511 O O . ALA A 1 188 ? -9.194 13.869 7.164 1.00 86.56 188 ALA A O 1
ATOM 1512 N N . LEU A 1 189 ? -7.572 12.338 6.971 1.00 86.75 189 LEU A N 1
ATOM 1513 C CA . LEU A 1 189 ? -8.086 11.497 8.052 1.00 86.75 189 LEU A CA 1
ATOM 1514 C C . LEU A 1 189 ? -7.980 12.181 9.419 1.00 86.75 189 LEU A C 1
ATOM 1516 O O . LEU A 1 189 ? -8.924 12.119 10.210 1.00 86.75 189 LEU A O 1
ATOM 1520 N N . GLN A 1 190 ? -6.867 12.859 9.698 1.00 82.50 190 GLN A N 1
ATOM 1521 C CA . GLN A 1 190 ? -6.681 13.615 10.934 1.00 82.50 190 GLN A CA 1
ATOM 1522 C C . GLN A 1 190 ? -7.698 14.757 11.059 1.00 82.50 190 GLN A C 1
ATOM 1524 O O . GLN A 1 190 ? -8.265 14.961 12.139 1.00 82.50 190 GLN A O 1
ATOM 1529 N N . GLU A 1 191 ? -7.978 15.470 9.969 1.00 83.81 191 GLU A N 1
ATOM 1530 C CA . GLU A 1 191 ? -9.028 16.488 9.938 1.00 83.81 191 GLU A CA 1
ATOM 1531 C C . GLU A 1 191 ? -10.415 15.904 10.217 1.00 83.81 191 GLU A C 1
ATOM 1533 O O . GLU A 1 191 ? -11.169 16.478 11.000 1.00 83.81 191 GLU A O 1
ATOM 1538 N N . LEU A 1 192 ? -10.760 14.760 9.615 1.00 84.56 192 LEU A N 1
ATOM 1539 C CA . LEU A 1 192 ? -12.057 14.106 9.833 1.00 84.56 192 LEU A CA 1
ATOM 1540 C C . LEU A 1 192 ? -12.248 13.685 11.294 1.00 84.56 192 LEU A C 1
ATOM 1542 O O . LEU A 1 192 ? -13.322 13.894 11.868 1.00 84.56 192 LEU A O 1
ATOM 1546 N N . VAL A 1 193 ? -11.201 13.138 11.917 1.00 80.69 193 VAL A N 1
ATOM 1547 C CA . VAL A 1 193 ? -11.211 12.798 13.348 1.00 80.69 193 VAL A CA 1
ATOM 1548 C C . VAL A 1 193 ? -11.371 14.059 14.203 1.00 80.69 193 VAL A C 1
ATOM 1550 O O . VAL A 1 193 ? -12.117 14.039 15.180 1.00 80.69 193 VAL A O 1
ATOM 1553 N N . SER A 1 194 ? -10.726 15.166 13.825 1.00 78.62 194 SER A N 1
ATOM 1554 C CA . SER A 1 194 ? -10.793 16.438 14.561 1.00 78.62 194 SER A CA 1
ATOM 1555 C C . SER A 1 194 ? -12.169 17.107 14.440 1.00 78.62 194 SER A C 1
ATOM 1557 O O . SER A 1 194 ? -12.763 17.470 15.448 1.00 78.62 194 SER A O 1
ATOM 1559 N N . LYS A 1 195 ? -12.756 17.162 13.240 1.00 78.00 195 LYS A N 1
ATOM 1560 C CA . LYS A 1 195 ? -14.114 17.694 13.005 1.00 78.00 195 LYS A CA 1
ATOM 1561 C C . LYS A 1 195 ? -15.193 16.875 13.722 1.00 78.00 195 LYS A C 1
ATOM 1563 O O . LYS A 1 195 ? -16.164 17.423 14.239 1.00 78.00 195 LYS A O 1
ATOM 1568 N N . SER A 1 196 ? -15.001 15.557 13.820 1.00 71.31 196 SER A N 1
ATOM 1569 C CA . SER A 1 196 ? -15.890 14.677 14.596 1.00 71.31 196 SER A CA 1
ATOM 1570 C C . SER A 1 196 ? -15.845 14.967 16.106 1.00 71.31 196 SER A C 1
ATOM 1572 O O . SER A 1 196 ? -16.777 14.608 16.821 1.00 71.31 196 SER A O 1
ATOM 1574 N N . GLN A 1 197 ? -14.796 15.635 16.606 1.00 64.19 197 GLN A N 1
ATOM 1575 C CA . GLN A 1 197 ? -14.741 16.141 17.982 1.00 64.19 197 GLN A CA 1
ATOM 1576 C C . GLN A 1 197 ? -15.552 17.407 18.181 1.00 64.19 197 GLN A C 1
ATOM 1578 O O . GLN A 1 197 ? -16.338 17.481 19.122 1.00 64.19 197 GLN A O 1
ATOM 1583 N N . GLU A 1 198 ? -15.381 18.379 17.292 1.00 59.16 198 GLU A N 1
ATOM 1584 C CA . GLU A 1 198 ? -16.059 19.673 17.382 1.00 59.16 198 GLU A CA 1
ATOM 1585 C C . GLU A 1 198 ? -17.580 19.502 17.289 1.00 59.16 198 GLU A C 1
ATOM 1587 O O . GLU A 1 198 ? -18.322 20.033 18.114 1.00 59.16 198 GLU A O 1
ATOM 1592 N N . ASN A 1 199 ? -18.041 18.644 16.374 1.00 57.41 199 ASN A N 1
ATOM 1593 C CA . ASN A 1 199 ? -19.463 18.331 16.213 1.00 57.41 199 ASN A CA 1
ATOM 1594 C C . ASN A 1 199 ? -20.036 17.464 17.353 1.00 57.41 199 ASN A C 1
ATOM 1596 O O . ASN A 1 199 ? -21.253 17.375 17.506 1.00 57.41 199 ASN A O 1
ATOM 1600 N N . GLY A 1 200 ? -19.177 16.823 18.153 1.00 51.38 200 GLY A N 1
ATOM 1601 C CA . GLY A 1 200 ? -19.552 15.980 19.292 1.00 51.38 200 GLY A CA 1
ATOM 1602 C C . GLY A 1 200 ? -19.612 16.709 20.641 1.00 51.38 200 GLY A C 1
ATOM 1603 O O . GLY A 1 200 ? -19.977 16.084 21.637 1.00 51.38 200 GLY A O 1
ATOM 1604 N N . HIS A 1 201 ? -19.272 18.006 20.711 1.00 40.59 201 HIS A N 1
ATOM 1605 C CA . HIS A 1 201 ? -19.110 18.728 21.978 1.00 40.59 201 HIS A CA 1
ATOM 1606 C C . HIS A 1 201 ? -20.085 19.912 22.165 1.00 40.59 201 HIS A C 1
ATOM 1608 O O . HIS A 1 201 ? -19.692 21.069 22.264 1.00 40.59 201 HIS A O 1
ATOM 1614 N N . LEU A 1 202 ? -21.370 19.589 22.363 1.00 32.62 202 LEU A N 1
ATOM 1615 C CA . LEU A 1 202 ? -22.286 20.314 23.265 1.00 32.62 202 LEU A CA 1
ATOM 1616 C C . LEU A 1 202 ? -22.930 19.331 24.262 1.00 32.62 202 LEU A C 1
ATOM 1618 O O . LEU A 1 202 ? -24.136 19.318 24.468 1.00 32.62 202 LEU A O 1
ATOM 1622 N N . VAL A 1 203 ? -22.124 18.495 24.919 1.00 31.06 203 VAL A N 1
ATOM 1623 C CA . VAL A 1 203 ? -22.514 17.906 26.208 1.00 31.06 203 VAL A CA 1
ATOM 1624 C C . VAL A 1 203 ? -21.300 17.971 27.120 1.00 31.06 203 VAL A C 1
ATOM 1626 O O . VAL A 1 203 ? -20.383 17.172 26.999 1.00 31.06 203 VAL A O 1
ATOM 1629 N N . GLN A 1 204 ? -21.281 18.950 28.023 1.00 30.27 204 GLN A N 1
ATOM 1630 C CA . GLN A 1 204 ? -20.412 18.932 29.199 1.00 30.27 204 GLN A CA 1
ATOM 1631 C C . GLN A 1 204 ? -20.893 17.807 30.130 1.00 30.27 204 GLN A C 1
ATOM 1633 O O . GLN A 1 204 ? -21.995 17.927 30.674 1.00 30.27 204 GLN A O 1
ATOM 1638 N N . PRO A 1 205 ? -20.129 16.726 30.371 1.00 31.83 205 PRO A N 1
ATOM 1639 C CA . PRO A 1 205 ? -20.479 15.774 31.408 1.00 31.83 205 PRO A CA 1
ATOM 1640 C C . PRO A 1 205 ? -19.871 16.265 32.723 1.00 31.83 205 PRO A C 1
ATOM 1642 O O . PRO A 1 205 ? -18.659 16.469 32.826 1.00 31.83 205 PRO A O 1
ATOM 1645 N N . LYS A 1 206 ? -20.719 16.432 33.746 1.00 30.97 206 LYS A N 1
ATOM 1646 C CA . LYS A 1 206 ? -20.273 16.526 35.142 1.00 30.97 206 LYS A CA 1
ATOM 1647 C C . LYS A 1 206 ? -19.266 15.404 35.423 1.00 30.97 206 LYS A C 1
ATOM 1649 O O . LYS A 1 206 ? -19.467 14.275 34.985 1.00 30.97 206 LYS A O 1
ATOM 1654 N N . ALA A 1 207 ? -18.189 15.777 36.110 1.00 42.47 207 ALA A N 1
ATOM 1655 C CA . ALA A 1 207 ? -17.008 14.975 36.404 1.00 42.47 207 ALA A CA 1
ATOM 1656 C C . ALA A 1 207 ? -17.317 13.489 36.653 1.00 42.47 207 ALA A C 1
ATOM 1658 O O . ALA A 1 207 ? -17.927 13.158 37.663 1.00 42.47 207 ALA A O 1
ATOM 1659 N N . ASP A 1 208 ? -16.857 12.606 35.760 1.00 35.00 208 ASP A N 1
ATOM 1660 C CA . ASP A 1 208 ? -16.826 11.171 36.038 1.00 35.00 208 ASP A CA 1
ATOM 1661 C C . ASP A 1 208 ? -15.821 10.407 35.159 1.00 35.00 208 ASP A C 1
ATOM 1663 O O . ASP A 1 208 ? -15.479 10.817 34.044 1.00 35.00 208 ASP A O 1
ATOM 1667 N N . LEU A 1 209 ? -15.344 9.270 35.676 1.00 39.38 209 LEU A N 1
ATOM 1668 C CA . LEU A 1 209 ? -14.239 8.419 35.186 1.00 39.38 209 LEU A CA 1
ATOM 1669 C C . LEU A 1 209 ? -14.248 8.085 33.673 1.00 39.38 209 LEU A C 1
ATOM 1671 O O . LEU A 1 209 ? -13.193 7.789 33.102 1.00 39.38 209 LEU A O 1
ATOM 1675 N N . ARG A 1 210 ? -15.401 8.186 32.995 1.00 37.16 210 ARG A N 1
ATOM 1676 C CA . ARG A 1 210 ? -15.549 8.013 31.536 1.00 37.16 210 ARG A CA 1
ATOM 1677 C C . ARG A 1 210 ? -14.788 9.059 30.714 1.00 37.16 210 ARG A C 1
ATOM 1679 O O . ARG A 1 210 ? -14.198 8.693 29.700 1.00 37.16 210 ARG A O 1
ATOM 1686 N N . ALA A 1 211 ? -14.718 10.316 31.157 1.00 39.81 211 ALA A N 1
ATOM 1687 C CA . ALA A 1 211 ? -14.028 11.377 30.412 1.00 39.81 211 ALA A CA 1
ATOM 1688 C C . ALA A 1 211 ? -12.515 11.106 30.272 1.00 39.81 211 ALA A C 1
ATOM 1690 O O . ALA A 1 211 ? -11.927 11.343 29.219 1.00 39.81 211 ALA A O 1
ATOM 1691 N N . ARG A 1 212 ? -11.886 10.513 31.301 1.00 40.28 212 ARG A N 1
ATOM 1692 C CA . ARG A 1 212 ? -10.466 10.111 31.262 1.00 40.28 212 ARG A CA 1
ATOM 1693 C C . ARG A 1 212 ? -10.196 8.975 30.271 1.00 40.28 212 ARG A C 1
ATOM 1695 O O . ARG A 1 212 ? -9.151 8.975 29.629 1.00 40.28 212 ARG A O 1
ATOM 1702 N N . SER A 1 213 ? -11.114 8.015 30.141 1.00 40.59 213 SER A N 1
ATOM 1703 C CA . SER A 1 213 ? -10.981 6.886 29.207 1.00 40.59 213 SER A CA 1
ATOM 1704 C C . SER A 1 213 ? -11.113 7.328 27.744 1.00 40.59 213 SER A C 1
ATOM 1706 O O . SER A 1 213 ? -10.309 6.908 26.911 1.00 40.59 213 SER A O 1
ATOM 1708 N N . VAL A 1 214 ? -12.053 8.236 27.455 1.00 44.56 214 VAL A N 1
ATOM 1709 C CA . VAL A 1 214 ? -12.252 8.818 26.116 1.00 44.56 214 VAL A CA 1
ATOM 1710 C C . VAL A 1 214 ? -11.040 9.651 25.693 1.00 44.56 214 VAL A C 1
ATOM 1712 O O . VAL A 1 214 ? -10.503 9.434 24.607 1.00 44.56 214 VAL A O 1
ATOM 1715 N N . ASN A 1 215 ? -10.540 10.520 26.581 1.00 48.28 215 ASN A N 1
ATOM 1716 C CA . ASN A 1 215 ? -9.364 11.349 26.299 1.00 48.28 215 ASN A CA 1
ATOM 1717 C C . ASN A 1 215 ? -8.102 10.491 26.089 1.00 48.28 215 ASN A C 1
ATOM 1719 O O . ASN A 1 215 ? -7.295 10.748 25.200 1.00 48.28 215 ASN A O 1
ATOM 1723 N N . LYS A 1 216 ? -7.968 9.395 26.852 1.00 50.31 216 LYS A N 1
ATOM 1724 C CA . LYS A 1 216 ? -6.880 8.428 26.675 1.00 50.31 216 LYS A CA 1
ATOM 1725 C C . LYS A 1 216 ? -6.968 7.737 25.313 1.00 50.31 216 LYS A C 1
ATOM 1727 O O . LYS A 1 216 ? -5.973 7.729 24.607 1.00 50.31 216 LYS A O 1
ATOM 1732 N N . SER A 1 217 ? -8.120 7.196 24.912 1.00 48.53 217 SER A N 1
ATOM 1733 C CA . SER A 1 217 ? -8.291 6.545 23.597 1.00 48.53 217 SER A CA 1
ATOM 1734 C C . SER A 1 217 ? -7.940 7.487 22.434 1.00 48.53 217 SER A C 1
ATOM 1736 O O . SER A 1 217 ? -7.219 7.096 21.519 1.00 48.53 217 SER A O 1
ATOM 1738 N N . TYR A 1 218 ? -8.355 8.751 22.516 1.00 52.41 218 TYR A N 1
ATOM 1739 C CA . TYR A 1 218 ? -8.050 9.780 21.522 1.00 52.41 218 TYR A CA 1
ATOM 1740 C C . TYR A 1 218 ? -6.549 10.070 21.368 1.00 52.41 218 TYR A C 1
ATOM 1742 O O . TYR A 1 218 ? -6.034 10.057 20.248 1.00 52.41 218 TYR A O 1
ATOM 1750 N N . GLU A 1 219 ? -5.827 10.247 22.479 1.00 57.41 219 GLU A N 1
ATOM 1751 C CA . GLU A 1 219 ? -4.369 10.423 22.448 1.00 57.41 219 GLU A CA 1
ATOM 1752 C C . GLU A 1 219 ? -3.667 9.239 21.768 1.00 57.41 219 GLU A C 1
ATOM 1754 O O . GLU A 1 219 ? -2.705 9.424 21.022 1.00 57.41 219 GLU A O 1
ATOM 1759 N N . HIS A 1 220 ? -4.185 8.016 21.933 1.00 60.56 220 HIS A N 1
ATOM 1760 C CA . HIS A 1 220 ? -3.632 6.842 21.252 1.00 60.56 220 HIS A CA 1
ATOM 1761 C C . HIS A 1 220 ? -3.895 6.865 19.733 1.00 60.56 220 HIS A C 1
ATOM 1763 O O . HIS A 1 220 ? -3.011 6.480 18.971 1.00 60.56 220 HIS A O 1
ATOM 1769 N N . GLY A 1 221 ? -5.054 7.357 19.278 1.00 56.44 221 GLY A N 1
ATOM 1770 C CA . GLY A 1 221 ? -5.368 7.515 17.850 1.00 56.44 221 GLY A CA 1
ATOM 1771 C C . GLY A 1 221 ? -4.509 8.574 17.152 1.00 56.44 221 GLY A C 1
ATOM 1772 O O . GLY A 1 221 ? -3.948 8.325 16.083 1.00 56.44 221 GLY A O 1
ATOM 1773 N N . LYS A 1 222 ? -4.308 9.730 17.800 1.00 61.78 222 LYS A N 1
ATOM 1774 C CA . LYS A 1 222 ? -3.343 10.746 17.342 1.00 61.78 222 LYS A CA 1
ATOM 1775 C C . LYS A 1 222 ? -1.919 10.205 17.311 1.00 61.78 222 LYS A C 1
ATOM 1777 O O . LYS A 1 222 ? -1.203 10.429 16.340 1.00 61.78 222 LYS A O 1
ATOM 1782 N N . THR A 1 223 ? -1.521 9.471 18.349 1.00 63.12 223 THR A N 1
ATOM 1783 C CA . THR A 1 223 ? -0.200 8.832 18.419 1.00 63.12 223 THR A CA 1
ATOM 1784 C C . THR A 1 223 ? -0.008 7.833 17.280 1.00 63.12 223 THR A C 1
ATOM 1786 O O . THR A 1 223 ? 1.072 7.777 16.701 1.00 63.12 223 THR A O 1
ATOM 1789 N N . PHE A 1 224 ? -1.051 7.085 16.909 1.00 60.66 224 PHE A N 1
ATOM 1790 C CA . PHE A 1 224 ? -1.006 6.163 15.777 1.00 60.66 224 PHE A CA 1
ATOM 1791 C C . PHE A 1 224 ? -0.793 6.897 14.447 1.00 60.66 224 PHE A C 1
ATOM 1793 O O . PHE A 1 224 ? 0.147 6.569 13.732 1.00 60.66 224 PHE A O 1
ATOM 1800 N N . LEU A 1 225 ? -1.588 7.929 14.141 1.00 61.00 225 LEU A N 1
ATOM 1801 C CA . LEU A 1 225 ? -1.417 8.720 12.912 1.00 61.00 225 LEU A CA 1
ATOM 1802 C C . LEU A 1 225 ? -0.039 9.399 12.851 1.00 61.00 225 LEU A C 1
ATOM 1804 O O . LEU A 1 225 ? 0.635 9.321 11.826 1.00 61.00 225 LEU A O 1
ATOM 1808 N N . LYS A 1 226 ? 0.430 9.975 13.966 1.00 64.06 226 LYS A N 1
ATOM 1809 C CA . LYS A 1 226 ? 1.784 10.544 14.067 1.00 64.06 226 LYS A CA 1
ATOM 1810 C C . LYS A 1 226 ? 2.870 9.489 13.840 1.00 64.06 226 LYS A C 1
ATOM 1812 O O . LYS A 1 226 ? 3.823 9.752 13.117 1.00 64.06 226 LYS A O 1
ATOM 1817 N N . ALA A 1 227 ? 2.723 8.291 14.407 1.00 62.19 227 ALA A N 1
ATOM 1818 C CA . ALA A 1 227 ? 3.676 7.201 14.205 1.00 62.19 227 ALA A CA 1
ATOM 1819 C C . ALA A 1 227 ? 3.712 6.731 12.744 1.00 62.19 227 ALA A C 1
ATOM 1821 O O . ALA A 1 227 ? 4.792 6.473 12.220 1.00 62.19 227 ALA A O 1
ATOM 1822 N N . VAL A 1 228 ? 2.556 6.656 12.073 1.00 62.12 228 VAL A N 1
ATOM 1823 C CA . VAL A 1 228 ? 2.487 6.322 10.642 1.00 62.12 228 VAL A CA 1
ATOM 1824 C C . VAL A 1 228 ? 3.222 7.371 9.809 1.00 62.12 228 VAL A C 1
ATOM 1826 O O . VAL A 1 228 ? 4.069 7.011 8.996 1.00 62.12 228 VAL A O 1
ATOM 1829 N N . LEU A 1 229 ? 2.964 8.657 10.053 1.00 59.66 229 LEU A N 1
ATOM 1830 C CA . LEU A 1 229 ? 3.643 9.753 9.358 1.00 59.66 229 LEU A CA 1
ATOM 1831 C C . LEU A 1 229 ? 5.158 9.751 9.604 1.00 59.66 229 LEU A C 1
ATOM 1833 O O . LEU A 1 229 ? 5.937 9.899 8.666 1.00 59.66 229 LEU A O 1
ATOM 1837 N N . HIS A 1 230 ? 5.591 9.501 10.841 1.00 60.88 230 HIS A N 1
ATOM 1838 C CA . HIS A 1 230 ? 7.012 9.440 11.197 1.00 60.88 230 HIS A CA 1
ATOM 1839 C C . HIS A 1 230 ? 7.739 8.263 10.534 1.00 60.88 230 HIS A C 1
ATOM 1841 O O . HIS A 1 230 ? 8.879 8.389 10.085 1.00 60.88 230 HIS A O 1
ATOM 1847 N N . LEU A 1 231 ? 7.075 7.108 10.432 1.00 60.81 231 LEU A N 1
ATOM 1848 C CA . LEU A 1 231 ? 7.616 5.934 9.743 1.00 60.81 231 LEU A CA 1
ATOM 1849 C C . LEU A 1 231 ? 7.700 6.151 8.228 1.00 60.81 231 LEU A C 1
ATOM 1851 O O . LEU A 1 231 ? 8.679 5.730 7.612 1.00 60.81 231 LEU A O 1
ATOM 1855 N N . LEU A 1 232 ? 6.726 6.850 7.639 1.00 55.66 232 LEU A N 1
ATOM 1856 C CA . LEU A 1 232 ? 6.781 7.261 6.235 1.00 55.66 232 LEU A CA 1
ATOM 1857 C C . LEU A 1 232 ? 7.942 8.234 5.979 1.00 55.66 232 LEU A C 1
ATOM 1859 O O . LEU A 1 232 ? 8.680 8.043 5.017 1.00 55.66 232 LEU A O 1
ATOM 1863 N N . ALA A 1 233 ? 8.169 9.203 6.872 1.00 52.50 233 ALA A N 1
ATOM 1864 C CA . ALA A 1 233 ? 9.301 10.133 6.790 1.00 52.50 233 ALA A CA 1
ATOM 1865 C C . ALA A 1 233 ? 10.664 9.443 7.003 1.00 52.50 233 ALA A C 1
ATOM 1867 O O . ALA A 1 233 ? 11.659 9.791 6.373 1.00 52.50 233 ALA A O 1
ATOM 1868 N N . SER A 1 234 ? 10.726 8.411 7.847 1.00 51.31 234 SER A N 1
ATOM 1869 C CA . SER A 1 234 ? 11.955 7.626 8.036 1.00 51.31 234 SER A CA 1
ATOM 1870 C C . SER A 1 234 ? 12.304 6.806 6.783 1.00 51.31 234 SER A C 1
ATOM 1872 O O . SER A 1 234 ? 13.475 6.685 6.421 1.00 51.31 234 SER A O 1
ATOM 1874 N N . ALA A 1 235 ? 11.289 6.283 6.083 1.00 52.66 235 ALA A N 1
ATOM 1875 C CA . ALA A 1 235 ? 11.465 5.591 4.806 1.00 52.66 235 ALA A CA 1
ATOM 1876 C C . ALA A 1 235 ? 11.905 6.539 3.669 1.00 52.66 235 ALA A C 1
ATOM 1878 O O . ALA A 1 235 ? 12.661 6.118 2.794 1.00 52.66 235 ALA A O 1
ATOM 1879 N N . ASP A 1 236 ? 11.484 7.809 3.707 1.00 50.47 236 ASP A N 1
ATOM 1880 C CA . ASP A 1 236 ? 11.913 8.885 2.794 1.00 50.47 236 ASP A CA 1
ATOM 1881 C C . ASP A 1 236 ? 13.430 9.156 2.890 1.00 50.47 236 ASP A C 1
ATOM 1883 O O . ASP A 1 236 ? 14.129 9.273 1.878 1.00 50.47 236 ASP A O 1
ATOM 1887 N N . HIS A 1 237 ? 13.973 9.148 4.114 1.00 50.78 237 HIS A N 1
ATOM 1888 C CA . HIS A 1 237 ? 15.405 9.336 4.357 1.00 50.78 237 HIS A CA 1
ATOM 1889 C C . HIS A 1 237 ? 16.254 8.140 3.884 1.00 50.78 237 HIS A C 1
ATOM 1891 O O . HIS A 1 237 ? 17.322 8.338 3.304 1.00 50.78 237 HIS A O 1
ATOM 1897 N N . GLU A 1 238 ? 15.789 6.893 4.061 1.00 49.25 238 GLU A N 1
ATOM 1898 C CA . GLU A 1 238 ? 16.464 5.697 3.507 1.00 49.25 238 GLU A CA 1
ATOM 1899 C C . GLU A 1 238 ? 16.547 5.713 1.972 1.00 49.25 238 GLU A C 1
ATOM 1901 O O . GLU A 1 238 ? 17.415 5.073 1.378 1.00 49.25 238 GLU A O 1
ATOM 1906 N N . LEU A 1 239 ? 15.629 6.428 1.328 1.00 49.78 239 LEU A N 1
ATOM 1907 C CA . LEU A 1 239 ? 15.481 6.493 -0.118 1.00 49.78 239 LEU A CA 1
ATOM 1908 C C . LEU A 1 239 ? 16.291 7.601 -0.791 1.00 49.78 239 LEU A C 1
ATOM 1910 O O . LEU A 1 239 ? 16.348 7.641 -2.021 1.00 49.78 239 LEU A O 1
ATOM 1914 N N . GLY A 1 240 ? 16.884 8.516 -0.018 1.00 46.91 240 GLY A N 1
ATOM 1915 C CA . GLY A 1 240 ? 17.507 9.720 -0.570 1.00 46.91 240 GLY A CA 1
ATOM 1916 C C . GLY A 1 240 ? 16.499 10.668 -1.235 1.00 46.91 240 GLY A C 1
ATOM 1917 O O . GLY A 1 240 ? 16.886 11.485 -2.068 1.00 46.91 240 GLY A O 1
ATOM 1918 N N . ILE A 1 241 ? 15.212 10.575 -0.874 1.00 48.94 241 ILE A N 1
ATOM 1919 C CA . ILE A 1 241 ? 14.122 11.437 -1.362 1.00 48.94 241 ILE A CA 1
ATOM 1920 C C . ILE A 1 241 ? 13.940 12.644 -0.410 1.00 48.94 241 ILE A C 1
ATOM 1922 O O . ILE A 1 241 ? 12.872 13.2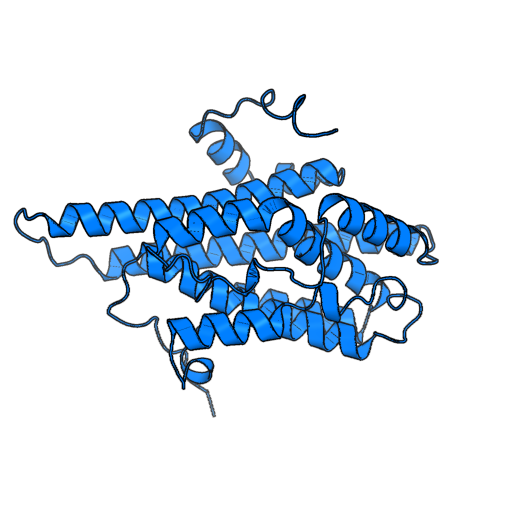24 -0.298 1.00 48.94 241 ILE A O 1
ATOM 1926 N N . ALA A 1 242 ? 15.025 13.110 0.220 1.00 42.09 242 ALA A N 1
ATOM 1927 C CA . ALA A 1 242 ? 15.030 14.163 1.250 1.00 42.09 242 ALA A CA 1
ATOM 1928 C C . ALA A 1 242 ? 14.309 15.483 0.872 1.00 42.09 242 ALA A C 1
ATOM 1930 O O . ALA A 1 242 ? 13.961 16.277 1.735 1.00 42.09 242 ALA A O 1
ATOM 1931 N N . GLN A 1 243 ? 14.038 15.721 -0.414 1.00 38.94 243 GLN A N 1
ATOM 1932 C CA . GLN A 1 243 ? 13.292 16.893 -0.880 1.00 38.94 243 GLN A CA 1
ATOM 1933 C C . GLN A 1 243 ? 11.778 16.837 -0.611 1.00 38.94 243 GLN A C 1
ATOM 1935 O O . GLN A 1 243 ? 11.139 17.886 -0.604 1.00 38.94 243 GLN A O 1
ATOM 1940 N N . ALA A 1 244 ? 11.171 15.658 -0.420 1.00 37.91 244 ALA A N 1
ATOM 1941 C CA . ALA A 1 244 ? 9.728 15.571 -0.160 1.00 37.91 244 ALA A CA 1
ATOM 1942 C C . ALA A 1 244 ? 9.371 16.087 1.245 1.00 37.91 244 ALA A C 1
ATOM 1944 O O . ALA A 1 244 ? 8.334 16.722 1.433 1.00 37.91 244 ALA A O 1
ATOM 1945 N N . THR A 1 245 ? 10.265 15.864 2.209 1.00 39.00 245 THR A N 1
ATOM 1946 C CA . THR A 1 245 ? 10.158 16.327 3.596 1.00 39.00 245 THR A CA 1
ATOM 1947 C C . THR A 1 245 ? 10.514 17.813 3.766 1.00 39.00 245 THR A C 1
ATOM 1949 O O . THR A 1 245 ? 9.907 18.483 4.598 1.00 39.00 245 THR A O 1
ATOM 1952 N N . GLU A 1 246 ? 11.399 18.376 2.932 1.00 38.19 246 GLU A N 1
ATOM 1953 C CA . GLU A 1 246 ? 11.718 19.821 2.914 1.00 38.19 246 GLU A CA 1
ATOM 1954 C C . GLU A 1 246 ? 10.584 20.710 2.357 1.00 38.19 246 GLU A C 1
ATOM 1956 O O . GLU A 1 246 ? 10.565 21.918 2.592 1.00 38.19 246 GLU A O 1
ATOM 1961 N N . ALA A 1 247 ? 9.613 20.139 1.636 1.00 31.73 247 ALA A N 1
ATOM 1962 C CA . ALA A 1 247 ? 8.550 20.889 0.964 1.00 31.73 247 ALA A CA 1
ATOM 1963 C C . ALA A 1 247 ? 7.348 21.259 1.858 1.00 31.73 247 ALA A C 1
ATOM 1965 O O . ALA A 1 247 ? 6.409 21.894 1.372 1.00 31.73 247 ALA A O 1
ATOM 1966 N N . ILE A 1 248 ? 7.326 20.858 3.137 1.00 40.59 248 ILE A N 1
ATOM 1967 C CA . ILE A 1 248 ? 6.133 20.996 3.985 1.00 40.59 248 ILE A CA 1
ATOM 1968 C C . ILE A 1 248 ? 6.501 21.601 5.356 1.00 40.59 248 ILE A C 1
ATOM 1970 O O . ILE A 1 248 ? 6.926 20.872 6.254 1.00 40.59 248 ILE A O 1
ATOM 1974 N N . PRO A 1 249 ? 6.287 22.919 5.565 1.00 33.59 249 PRO A N 1
ATOM 1975 C CA . PRO A 1 249 ? 6.638 23.630 6.805 1.00 33.59 249 PRO A CA 1
ATOM 1976 C C . PRO A 1 249 ? 6.063 23.000 8.084 1.00 33.59 249 PRO A C 1
ATOM 1978 O O . PRO A 1 249 ? 6.713 22.987 9.123 1.00 33.59 249 PRO A O 1
ATOM 1981 N N . PHE A 1 250 ? 4.877 22.392 7.989 1.00 33.91 250 PHE A N 1
ATOM 1982 C CA . PHE A 1 250 ? 4.187 21.738 9.104 1.00 33.91 250 PHE A CA 1
ATOM 1983 C C . PHE A 1 250 ? 4.947 20.523 9.682 1.00 33.91 250 PHE A C 1
ATOM 1985 O O . PHE A 1 250 ? 4.819 20.220 10.867 1.00 33.91 250 PHE A O 1
ATOM 1992 N N . TYR A 1 251 ? 5.773 19.836 8.880 1.00 35.53 251 TYR A N 1
ATOM 1993 C CA . TYR A 1 251 ? 6.549 18.673 9.337 1.00 35.53 251 TYR A CA 1
ATOM 1994 C C . TYR A 1 251 ? 7.786 19.065 10.151 1.00 35.53 251 TYR A C 1
ATOM 1996 O O . TYR A 1 251 ? 8.134 18.358 11.097 1.00 35.53 251 TYR A O 1
ATOM 2004 N N . ALA A 1 252 ? 8.424 20.193 9.828 1.00 34.56 252 ALA A N 1
ATOM 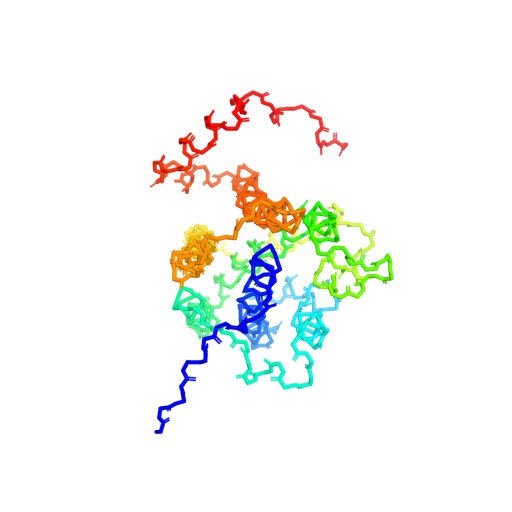2005 C CA . ALA A 1 252 ? 9.554 20.712 10.598 1.00 34.56 252 ALA A CA 1
ATOM 2006 C C . ALA A 1 252 ? 9.120 21.136 12.015 1.00 34.56 252 ALA A C 1
ATOM 2008 O O . ALA A 1 252 ? 9.799 20.819 12.996 1.00 34.56 252 ALA A O 1
ATOM 2009 N N . ASP A 1 253 ? 7.943 21.757 12.136 1.00 33.91 253 ASP A N 1
ATOM 2010 C CA . ASP A 1 253 ? 7.363 22.144 13.428 1.00 33.91 253 ASP A CA 1
ATOM 2011 C C . ASP A 1 253 ? 6.947 20.919 14.259 1.00 33.91 253 ASP A C 1
ATOM 2013 O O . ASP A 1 253 ? 7.233 20.851 15.457 1.00 33.91 253 ASP A O 1
ATOM 2017 N N . LEU A 1 254 ? 6.365 19.893 13.621 1.00 34.22 254 LEU A N 1
ATOM 2018 C CA . LEU A 1 254 ? 5.969 18.656 14.298 1.00 34.22 254 LEU A CA 1
ATOM 2019 C C . LEU A 1 254 ? 7.178 17.877 14.841 1.00 34.22 254 LEU A C 1
ATOM 2021 O O . LEU A 1 254 ? 7.117 17.387 15.965 1.00 34.22 254 LEU A O 1
ATOM 2025 N N . LEU A 1 255 ? 8.282 17.786 14.087 1.00 34.66 255 LEU A N 1
ATOM 2026 C CA . LEU A 1 255 ? 9.534 17.156 14.541 1.00 34.66 255 LEU A CA 1
ATOM 2027 C C . LEU A 1 255 ? 10.178 17.914 15.718 1.00 34.66 255 LEU A C 1
ATOM 2029 O O . LEU A 1 255 ? 10.768 17.294 16.607 1.00 34.66 255 LEU A O 1
ATOM 2033 N N . THR A 1 256 ? 10.007 19.238 15.755 1.00 34.41 256 THR A N 1
ATOM 2034 C CA . THR A 1 256 ? 10.499 20.110 16.831 1.00 34.41 256 THR A CA 1
ATOM 2035 C C . THR A 1 256 ? 9.675 19.950 18.118 1.00 34.41 256 THR A C 1
ATOM 2037 O O . THR A 1 256 ? 10.246 19.870 19.205 1.00 34.41 256 THR A O 1
ATOM 2040 N N . GLU A 1 257 ? 8.347 19.806 18.019 1.00 32.06 257 GLU A N 1
ATOM 2041 C CA . GLU A 1 257 ? 7.455 19.603 19.175 1.00 32.06 257 GLU A CA 1
ATOM 2042 C C . GLU A 1 257 ? 7.651 18.259 19.904 1.00 32.06 257 GLU A C 1
ATOM 2044 O O . GLU A 1 257 ? 7.430 18.185 21.113 1.00 32.06 257 GLU A O 1
ATOM 2049 N N . VAL A 1 258 ? 8.075 17.192 19.212 1.00 32.75 258 VAL A N 1
ATOM 2050 C CA . VAL A 1 258 ? 8.373 15.884 19.844 1.00 32.75 258 VAL A CA 1
ATOM 2051 C C . VAL A 1 258 ? 9.813 15.742 20.351 1.00 32.75 258 VAL A C 1
ATOM 2053 O O . VAL A 1 258 ? 10.184 14.675 20.840 1.00 32.75 258 VAL A O 1
ATOM 2056 N N . GLY A 1 259 ? 10.624 16.804 20.299 1.00 26.11 259 GLY A N 1
ATOM 2057 C CA . GLY A 1 259 ? 11.966 16.812 20.892 1.00 26.11 259 GLY A CA 1
ATOM 2058 C C . GLY A 1 259 ? 12.954 15.854 20.221 1.00 26.11 259 GLY A C 1
ATOM 2059 O O . GLY A 1 259 ? 13.928 15.434 20.847 1.00 26.11 259 GLY A O 1
ATOM 2060 N N . VAL A 1 260 ? 12.726 15.497 18.955 1.00 34.62 260 VAL A N 1
ATOM 2061 C CA . VAL A 1 260 ? 13.670 14.693 18.177 1.00 34.62 260 VAL A CA 1
ATOM 2062 C C . VAL A 1 260 ? 14.561 15.653 17.402 1.00 34.62 260 VAL A C 1
ATOM 2064 O O . VAL A 1 260 ? 14.277 16.026 16.268 1.00 34.62 260 VAL A O 1
ATOM 2067 N N . GLY A 1 261 ? 15.653 16.071 18.045 1.00 28.48 261 GLY A N 1
ATOM 2068 C CA . GLY A 1 261 ? 16.755 16.717 17.344 1.00 28.48 261 GLY A CA 1
ATOM 2069 C C . GLY A 1 261 ? 17.265 15.810 16.221 1.00 28.48 261 GLY A C 1
ATOM 2070 O O . GLY A 1 261 ? 17.235 14.582 16.336 1.00 28.48 261 GLY A O 1
ATOM 2071 N N . SER A 1 262 ? 17.763 16.426 15.154 1.00 34.25 262 SER A N 1
ATOM 2072 C CA . SER A 1 262 ? 18.319 15.835 13.926 1.00 34.25 262 SER A CA 1
ATOM 2073 C C . SER A 1 262 ? 19.431 14.778 14.107 1.00 34.25 262 SER A C 1
ATOM 2075 O O . SER A 1 262 ? 19.988 14.306 13.120 1.00 34.25 262 SER A O 1
ATOM 2077 N N . ASP A 1 263 ? 19.741 14.366 15.338 1.00 29.55 263 ASP A N 1
ATOM 2078 C CA . ASP A 1 263 ? 20.850 13.481 15.702 1.00 29.55 263 ASP A CA 1
ATOM 2079 C C . ASP A 1 263 ? 20.437 12.090 16.232 1.00 29.55 263 ASP A C 1
ATOM 2081 O O . ASP A 1 263 ? 21.307 11.257 16.485 1.00 29.55 263 ASP A O 1
ATOM 2085 N N . VAL A 1 264 ? 19.143 11.763 16.360 1.00 30.03 264 VAL A N 1
ATOM 2086 C CA . VAL A 1 264 ? 18.721 10.495 17.013 1.00 30.03 264 VAL A CA 1
ATOM 2087 C C . VAL A 1 264 ? 18.703 9.264 16.083 1.00 30.03 264 VAL A C 1
ATOM 2089 O O . VAL A 1 264 ? 18.642 8.134 16.560 1.00 30.03 264 VAL A O 1
ATOM 2092 N N . TYR A 1 265 ? 18.844 9.414 14.763 1.00 31.17 265 TYR A N 1
ATOM 2093 C CA . TYR A 1 265 ? 18.719 8.277 13.827 1.00 31.17 265 TYR A CA 1
ATOM 2094 C C . TYR A 1 265 ? 20.033 7.731 13.251 1.00 31.17 265 TYR A C 1
ATOM 2096 O O . TYR A 1 265 ? 20.002 6.877 12.368 1.00 31.17 265 TYR A O 1
ATOM 2104 N N . ARG A 1 266 ? 21.206 8.176 13.729 1.00 29.91 266 ARG A N 1
ATOM 2105 C CA . ARG A 1 266 ? 22.462 7.881 13.017 1.00 29.91 266 ARG A CA 1
ATOM 2106 C C . ARG A 1 266 ? 23.156 6.549 13.355 1.00 29.91 266 ARG A C 1
ATOM 2108 O O . ARG A 1 266 ? 24.081 6.225 12.618 1.00 29.91 266 ARG A O 1
ATOM 2115 N N . ARG A 1 267 ? 22.802 5.757 14.387 1.00 26.58 267 ARG A N 1
ATOM 2116 C CA . ARG A 1 267 ? 23.707 4.638 14.773 1.00 26.58 267 ARG A CA 1
ATOM 2117 C C . ARG A 1 267 ? 23.199 3.217 15.035 1.00 26.58 267 ARG A C 1
ATOM 2119 O O . ARG A 1 267 ? 23.980 2.322 14.745 1.00 26.58 267 ARG A O 1
ATOM 2126 N N . ASP A 1 268 ? 21.957 2.944 15.437 1.00 27.30 268 ASP A N 1
ATOM 2127 C CA . ASP A 1 268 ? 21.694 1.619 16.052 1.00 27.30 268 ASP A CA 1
ATOM 2128 C C . ASP A 1 268 ? 20.606 0.736 15.398 1.00 27.30 268 ASP A C 1
ATOM 2130 O O . ASP A 1 268 ? 20.098 -0.181 16.037 1.00 27.30 268 ASP A O 1
ATOM 2134 N N . TRP A 1 269 ? 20.253 0.945 14.121 1.00 29.03 269 TRP A N 1
ATOM 2135 C CA . TRP A 1 269 ? 19.202 0.147 13.443 1.00 29.03 269 TRP A CA 1
ATOM 2136 C C . TRP A 1 269 ? 19.682 -0.853 12.372 1.00 29.03 269 TRP A C 1
ATOM 2138 O O . TRP A 1 269 ? 18.854 -1.431 11.669 1.00 29.03 269 TRP A O 1
ATOM 2148 N N . PHE A 1 270 ? 20.983 -1.139 12.290 1.00 24.17 270 PHE A N 1
ATOM 2149 C CA . PHE A 1 270 ? 21.524 -2.188 11.413 1.00 24.17 270 PHE A CA 1
ATOM 2150 C C . PHE A 1 270 ? 22.449 -3.145 12.178 1.00 24.17 270 PHE A C 1
ATOM 2152 O O . PHE A 1 270 ? 23.422 -2.690 12.777 1.00 24.17 270 PHE A O 1
ATOM 2159 N N . PRO A 1 271 ? 22.215 -4.465 12.115 1.00 28.28 271 PRO A N 1
ATOM 2160 C CA . PRO A 1 271 ? 23.251 -5.424 11.761 1.00 28.28 271 PRO A CA 1
ATOM 2161 C C . PRO A 1 271 ? 23.416 -5.525 10.237 1.00 28.28 271 PRO A C 1
ATOM 2163 O O . PRO A 1 271 ? 22.394 -5.459 9.509 1.00 28.28 271 PRO A O 1
#

Foldseek 3Di:
DDQDFDDADPDDQLLRLLLLLVLLLVLLLLVLLVVLCVVCCVPLLCVLLDDCLQFRQNVLSVQLQCLSVNPCSVSRHGHDPLSVVSSVVSNCCSVPPVNLSLLLSCLPRLLLLQCLVVLLVLSCVLVVPDPVCGSSSSSDGPVPPDSVVVNVSSVVSNVPRDDDPVSVVVSLVSNLVSLVSVVSSLVSSVVSSVVVVVVVPPDDDDDDPVVVVSVSSNVSSVVSSVSSNVSSVVVCVVVVVVVSQVPDPVNVVVCVVVPDDPPPPPDDDDD